Protein AF-A0A225VL81-F1 (afdb_monomer_lite)

pLDDT: mean 72.63, std 27.77, range [22.8, 98.62]

Structure (mmCIF, N/CA/C/O backbone):
data_AF-A0A225VL81-F1
#
_entry.id   AF-A0A225VL81-F1
#
loop_
_atom_site.group_PDB
_atom_site.id
_atom_site.type_symbol
_atom_site.label_atom_id
_atom_site.label_alt_id
_atom_site.label_comp_id
_atom_site.label_asym_id
_atom_site.label_entity_id
_atom_site.label_seq_id
_atom_site.pdbx_PDB_ins_code
_atom_site.Cartn_x
_atom_site.Cartn_y
_atom_site.Cartn_z
_atom_site.occupancy
_atom_site.B_iso_or_equiv
_atom_site.auth_seq_id
_atom_site.auth_comp_id
_atom_site.auth_asym_id
_atom_site.auth_atom_id
_atom_site.pdbx_PDB_model_num
ATOM 1 N N . MET A 1 1 ? -13.821 -41.073 -15.646 1.00 34.47 1 MET A N 1
ATOM 2 C CA . MET A 1 1 ? -12.890 -40.410 -14.712 1.00 34.47 1 MET A CA 1
ATOM 3 C C . MET A 1 1 ? -12.519 -39.095 -15.360 1.00 34.47 1 MET A C 1
ATOM 5 O O . MET A 1 1 ? -11.622 -39.076 -16.190 1.00 34.47 1 MET A O 1
ATOM 9 N N . ASP A 1 2 ? -13.283 -38.047 -15.064 1.00 32.03 2 ASP A N 1
ATOM 10 C CA . ASP A 1 2 ? -12.966 -36.689 -15.502 1.00 32.03 2 ASP A CA 1
ATOM 11 C C . ASP A 1 2 ? -11.960 -36.093 -14.524 1.00 32.03 2 ASP A C 1
ATOM 13 O O . ASP A 1 2 ? -12.261 -35.904 -13.347 1.00 32.03 2 ASP A O 1
ATOM 17 N N . ILE A 1 3 ? -10.750 -35.832 -15.010 1.00 40.22 3 ILE A N 1
ATOM 18 C CA . ILE A 1 3 ? -9.745 -35.034 -14.309 1.00 40.22 3 ILE A CA 1
ATOM 19 C C . ILE A 1 3 ? -9.709 -33.677 -15.015 1.00 40.22 3 ILE A C 1
ATOM 21 O O . ILE A 1 3 ? -8.737 -33.325 -15.673 1.00 40.22 3 ILE A O 1
ATOM 25 N N . SER A 1 4 ? -10.790 -32.905 -14.910 1.00 41.66 4 SER A N 1
ATOM 26 C CA . SER A 1 4 ? -10.733 -31.460 -15.144 1.00 41.66 4 SER A CA 1
ATOM 27 C C . SER A 1 4 ? -10.366 -30.785 -13.822 1.00 41.66 4 SER A C 1
ATOM 29 O O . SER A 1 4 ? -11.175 -30.098 -13.198 1.00 41.66 4 SER A O 1
ATOM 31 N N . GLY A 1 5 ? -9.157 -31.065 -13.334 1.00 39.84 5 GLY A N 1
ATOM 32 C CA . GLY A 1 5 ? -8.589 -30.319 -12.220 1.00 39.84 5 GLY A CA 1
ATOM 33 C C . GLY A 1 5 ? -8.235 -28.927 -12.723 1.00 39.84 5 GLY A C 1
ATOM 34 O O . GLY A 1 5 ? -7.383 -28.804 -13.599 1.00 39.84 5 GLY A O 1
ATOM 35 N N . SER A 1 6 ? -8.902 -27.896 -12.206 1.00 47.25 6 SER A N 1
ATOM 36 C CA . SER A 1 6 ? -8.455 -26.510 -12.354 1.00 47.25 6 SER A CA 1
ATOM 37 C C . SER A 1 6 ? -7.001 -26.431 -11.881 1.00 47.25 6 SER A C 1
ATOM 39 O O . SER A 1 6 ? -6.723 -26.573 -10.689 1.00 47.25 6 SER A O 1
ATOM 41 N N . ILE A 1 7 ? -6.059 -26.298 -12.814 1.00 61.00 7 ILE A N 1
ATOM 42 C CA . ILE A 1 7 ? -4.662 -26.036 -12.480 1.00 61.00 7 ILE A CA 1
ATOM 43 C C . ILE A 1 7 ? -4.627 -24.567 -12.060 1.00 61.00 7 ILE A C 1
ATOM 45 O O . ILE A 1 7 ? -4.788 -23.681 -12.900 1.00 61.00 7 ILE A O 1
ATOM 49 N N . GLY A 1 8 ? -4.495 -24.315 -10.756 1.00 69.50 8 GLY A N 1
ATOM 50 C CA . GLY A 1 8 ? -4.330 -22.958 -10.237 1.00 69.50 8 GLY A CA 1
ATOM 51 C C . GLY A 1 8 ? -3.131 -22.270 -10.892 1.00 69.50 8 GLY A C 1
ATOM 52 O O . GLY A 1 8 ? -2.127 -22.923 -11.178 1.00 69.50 8 GLY A O 1
ATOM 53 N N . LEU A 1 9 ? -3.234 -20.964 -11.152 1.00 80.19 9 LEU A N 1
ATOM 54 C CA . LEU A 1 9 ? -2.134 -20.218 -11.769 1.00 80.19 9 LEU A CA 1
ATOM 55 C C . LEU A 1 9 ? -1.099 -19.862 -10.704 1.00 80.19 9 LEU A C 1
ATOM 57 O O . LEU A 1 9 ? -1.438 -19.293 -9.659 1.00 80.19 9 LEU A O 1
ATOM 61 N N . SER A 1 10 ? 0.166 -20.171 -10.986 1.00 89.06 10 SER A N 1
ATOM 62 C CA . SER A 1 10 ? 1.287 -19.702 -10.175 1.00 89.06 10 SER A CA 1
ATOM 63 C C . SER A 1 10 ? 1.540 -18.209 -10.408 1.00 89.06 10 SER A C 1
ATOM 65 O O . SER A 1 10 ? 1.099 -17.630 -11.404 1.00 89.06 10 SER A O 1
ATOM 67 N N . GLY A 1 11 ? 2.309 -17.577 -9.523 1.00 88.25 11 GLY A N 1
ATOM 68 C CA . GLY A 1 11 ? 2.722 -16.186 -9.701 1.00 88.25 11 GLY A CA 1
ATOM 69 C C . GLY A 1 11 ? 3.549 -15.979 -10.977 1.00 88.25 11 GLY A C 1
ATOM 70 O O . GLY A 1 11 ? 3.402 -14.950 -11.630 1.00 88.25 11 GLY A O 1
ATOM 71 N N . TYR A 1 12 ? 4.345 -16.977 -11.388 1.00 89.81 12 TYR A N 1
ATOM 72 C CA . TYR A 1 12 ? 5.061 -16.952 -12.670 1.00 89.81 12 TYR A CA 1
ATOM 73 C C . TYR A 1 12 ? 4.098 -16.895 -13.856 1.00 89.81 12 TYR A C 1
ATOM 75 O O . TYR A 1 12 ? 4.320 -16.134 -14.801 1.00 89.81 12 TYR A O 1
ATOM 83 N N . ASP A 1 13 ? 3.015 -17.673 -13.795 1.00 90.00 13 ASP A N 1
ATOM 84 C CA . ASP A 1 13 ? 1.993 -17.664 -14.836 1.00 90.00 13 ASP A CA 1
ATOM 85 C C . ASP A 1 13 ? 1.310 -16.302 -14.886 1.00 90.00 13 ASP A C 1
ATOM 87 O O . ASP A 1 13 ? 1.201 -15.730 -15.966 1.00 90.00 13 ASP A O 1
ATOM 91 N N . VAL A 1 14 ? 0.910 -15.742 -13.741 1.00 90.50 14 VAL A N 1
ATOM 92 C CA . VAL A 1 14 ? 0.276 -14.416 -13.690 1.00 90.50 14 VAL A CA 1
ATOM 93 C C . VAL A 1 14 ? 1.196 -13.328 -14.238 1.00 90.50 14 VAL A C 1
ATOM 95 O O . VAL A 1 14 ? 0.736 -12.503 -15.026 1.00 90.50 14 VAL A O 1
ATOM 98 N N . PHE A 1 15 ? 2.491 -13.350 -13.907 1.00 92.31 15 PHE A N 1
ATOM 99 C CA . PHE A 1 15 ? 3.434 -12.361 -14.436 1.00 92.31 15 PHE A CA 1
ATOM 100 C C . PHE A 1 15 ? 3.486 -12.409 -15.962 1.00 92.31 15 PHE A C 1
ATOM 102 O O . PHE A 1 15 ? 3.364 -11.382 -16.622 1.00 92.31 15 PHE A O 1
ATOM 109 N N . LYS A 1 16 ? 3.590 -13.617 -16.524 1.00 88.56 16 LYS A N 1
ATOM 110 C CA . LYS A 1 16 ? 3.645 -13.825 -17.971 1.00 88.56 16 LYS A CA 1
ATOM 111 C C . LYS A 1 16 ? 2.328 -13.478 -18.673 1.00 88.56 16 LYS A C 1
ATOM 113 O O . LYS A 1 16 ? 2.351 -12.872 -19.736 1.00 88.56 16 LYS A O 1
ATOM 118 N N . HIS A 1 17 ? 1.186 -13.881 -18.115 1.00 86.31 17 HIS A N 1
ATOM 119 C CA . HIS A 1 17 ? -0.128 -13.661 -18.734 1.00 86.31 17 HIS A CA 1
ATOM 120 C C . HIS A 1 17 ? -0.545 -12.187 -18.725 1.00 86.31 17 HIS A C 1
ATOM 122 O O . HIS A 1 17 ? -1.282 -11.761 -19.614 1.00 86.31 17 HIS A O 1
ATOM 128 N N . CYS A 1 18 ? -0.092 -11.427 -17.729 1.00 86.94 18 CYS A N 1
ATOM 129 C CA . CYS A 1 18 ? -0.419 -10.013 -17.569 1.00 86.94 18 CYS A CA 1
ATOM 130 C C . CYS A 1 18 ? 0.700 -9.064 -18.023 1.00 86.94 18 CYS A C 1
ATOM 132 O O . CYS A 1 18 ? 0.541 -7.860 -17.859 1.00 86.94 18 CYS A O 1
ATOM 134 N N . ASP A 1 19 ? 1.805 -9.587 -18.562 1.00 89.75 19 ASP A N 1
ATOM 135 C CA . ASP A 1 19 ? 2.989 -8.810 -18.960 1.00 89.75 19 ASP A CA 1
ATOM 136 C C . ASP A 1 19 ? 3.517 -7.889 -17.839 1.00 89.75 19 ASP A C 1
ATOM 138 O O . ASP A 1 19 ? 3.746 -6.684 -17.994 1.00 89.75 19 ASP A O 1
ATOM 142 N N . LEU A 1 20 ? 3.625 -8.479 -16.645 1.00 91.75 20 LEU A N 1
ATOM 143 C CA . LEU A 1 20 ? 4.060 -7.807 -15.428 1.00 91.75 20 LEU A CA 1
ATOM 144 C C . LEU A 1 20 ? 5.562 -7.986 -15.243 1.00 91.75 20 LEU A C 1
ATOM 146 O O . LEU A 1 20 ? 6.051 -9.088 -14.977 1.00 91.75 20 LEU A O 1
ATOM 150 N N . ASN A 1 21 ? 6.278 -6.871 -15.299 1.00 93.75 21 ASN A N 1
ATOM 151 C CA . ASN A 1 21 ? 7.724 -6.830 -15.203 1.00 93.75 21 ASN A CA 1
ATOM 152 C C . ASN A 1 21 ? 8.152 -6.261 -13.841 1.00 93.75 21 ASN A C 1
ATOM 154 O O . ASN A 1 21 ? 7.778 -5.138 -13.486 1.00 93.75 21 ASN A O 1
ATOM 158 N N . PRO A 1 22 ? 8.914 -7.017 -13.030 1.00 95.06 22 PRO A N 1
ATOM 159 C CA . PRO A 1 22 ? 9.301 -6.576 -11.699 1.00 95.06 22 PRO A CA 1
ATOM 160 C C . PRO A 1 22 ? 10.345 -5.456 -11.754 1.00 95.06 22 PRO A C 1
ATOM 162 O O . PRO A 1 22 ? 11.447 -5.630 -12.271 1.00 95.06 22 PRO A O 1
ATOM 165 N N . VAL A 1 23 ? 10.028 -4.326 -11.125 1.00 96.62 23 VAL A N 1
ATOM 166 C CA . VAL A 1 23 ? 10.921 -3.184 -10.925 1.00 96.62 23 VAL A CA 1
ATOM 167 C C . VAL A 1 23 ? 11.250 -3.070 -9.440 1.00 96.62 23 VAL A C 1
ATOM 169 O O . VAL A 1 23 ? 10.378 -2.849 -8.594 1.00 96.62 23 VAL A O 1
ATOM 172 N N . GLN A 1 24 ? 12.531 -3.242 -9.116 1.00 96.12 24 GLN A N 1
ATOM 173 C CA . GLN A 1 24 ? 13.000 -3.307 -7.735 1.00 96.12 24 GLN A CA 1
ATOM 174 C C . GLN A 1 24 ? 12.823 -1.978 -7.000 1.00 96.12 24 GLN A C 1
ATOM 176 O O . GLN A 1 24 ? 13.158 -0.908 -7.512 1.00 96.12 24 GLN A O 1
ATOM 181 N N . THR A 1 25 ? 12.340 -2.069 -5.762 1.00 97.44 25 THR A N 1
ATOM 182 C CA . THR A 1 25 ? 12.309 -0.947 -4.819 1.00 97.44 25 THR A CA 1
ATOM 183 C C . THR A 1 25 ? 13.506 -1.043 -3.858 1.00 97.44 25 THR A C 1
ATOM 185 O O . THR A 1 25 ? 13.951 -2.154 -3.545 1.00 97.44 25 THR A O 1
ATOM 188 N N . PRO A 1 26 ? 14.041 0.083 -3.352 1.00 97.06 26 PRO A N 1
ATOM 189 C CA . PRO A 1 26 ? 15.082 0.055 -2.329 1.00 97.06 26 PRO A CA 1
ATOM 190 C C . PRO A 1 26 ? 14.628 -0.649 -1.042 1.00 97.06 26 PRO A C 1
ATOM 192 O O . PRO A 1 26 ? 13.537 -0.399 -0.523 1.00 97.06 26 PRO A O 1
ATOM 195 N N . ALA A 1 27 ? 15.497 -1.489 -0.478 1.00 94.69 27 ALA A N 1
ATOM 196 C CA . ALA A 1 27 ? 15.240 -2.269 0.735 1.00 94.69 27 ALA A CA 1
ATOM 197 C C . ALA A 1 27 ? 15.448 -1.456 2.029 1.00 94.69 27 ALA A C 1
ATOM 199 O O . ALA A 1 27 ? 16.181 -1.864 2.924 1.00 94.69 27 ALA A O 1
ATOM 200 N N . THR A 1 28 ? 14.809 -0.290 2.136 1.00 95.31 28 THR A N 1
ATOM 201 C CA . THR A 1 28 ? 14.938 0.605 3.303 1.00 95.31 28 THR A CA 1
ATOM 202 C C . THR A 1 28 ? 13.813 0.460 4.326 1.00 95.31 28 THR A C 1
ATOM 204 O O . THR A 1 28 ? 13.790 1.180 5.319 1.00 95.31 28 THR A O 1
ATOM 207 N N . GLY A 1 29 ? 12.862 -0.446 4.079 1.00 95.00 29 GLY A N 1
ATOM 208 C CA . GLY A 1 29 ? 11.588 -0.546 4.802 1.00 95.00 29 GLY A CA 1
ATOM 209 C C . GLY A 1 29 ? 10.459 0.294 4.190 1.00 95.00 29 GLY A C 1
ATOM 210 O O . GLY A 1 29 ? 9.296 0.092 4.514 1.00 95.00 29 GLY A O 1
ATOM 211 N N . ASN A 1 30 ? 10.775 1.172 3.234 1.00 97.88 30 ASN A N 1
ATOM 212 C CA . ASN A 1 30 ? 9.794 1.961 2.480 1.00 97.88 30 ASN A CA 1
ATOM 213 C C . ASN A 1 30 ? 9.242 1.245 1.235 1.00 97.88 30 ASN A C 1
ATOM 215 O O . ASN A 1 30 ? 8.486 1.844 0.476 1.00 97.88 30 ASN A O 1
ATOM 219 N N . CYS A 1 31 ? 9.613 -0.016 0.998 1.00 98.25 31 CYS A N 1
ATOM 220 C CA . CYS A 1 31 ? 9.369 -0.727 -0.259 1.00 98.25 31 CYS A CA 1
ATOM 221 C C . CYS A 1 31 ? 7.898 -0.745 -0.701 1.00 98.25 31 CYS A C 1
ATOM 223 O O . CYS A 1 31 ? 7.625 -0.605 -1.891 1.00 98.25 31 CYS A O 1
ATOM 225 N N . GLN A 1 32 ? 6.952 -0.846 0.238 1.00 98.25 32 GLN A N 1
ATOM 226 C CA . GLN A 1 32 ? 5.521 -0.801 -0.074 1.00 98.25 32 GLN A CA 1
ATOM 227 C C . GLN A 1 32 ? 5.107 0.570 -0.631 1.00 98.25 32 GLN A C 1
ATOM 229 O O . GLN A 1 32 ? 4.542 0.653 -1.719 1.00 98.25 32 GLN A O 1
ATOM 234 N N . PHE A 1 33 ? 5.456 1.652 0.073 1.00 98.44 33 PHE A N 1
ATOM 235 C CA . PHE A 1 33 ? 5.157 3.016 -0.366 1.00 98.44 33 PHE A CA 1
ATOM 236 C C . PHE A 1 33 ? 5.920 3.394 -1.640 1.00 98.44 33 PHE A C 1
ATOM 238 O O . PHE A 1 33 ? 5.359 4.052 -2.511 1.00 98.44 33 PHE A O 1
ATOM 245 N N . TYR A 1 34 ? 7.171 2.944 -1.785 1.00 98.62 34 TYR A N 1
ATOM 246 C CA . TYR A 1 34 ? 7.935 3.121 -3.017 1.00 98.62 34 TYR A CA 1
ATOM 247 C C . TYR A 1 34 ? 7.277 2.422 -4.194 1.00 98.62 34 TYR A C 1
ATOM 249 O O . TYR A 1 34 ? 7.171 3.040 -5.244 1.00 98.62 34 TYR A O 1
ATOM 257 N N . GLY A 1 35 ? 6.797 1.188 -4.031 1.00 98.06 35 GLY A N 1
ATOM 258 C CA . GLY A 1 35 ? 6.106 0.478 -5.104 1.00 98.06 35 GLY A CA 1
ATOM 259 C C . GLY A 1 35 ? 4.886 1.250 -5.613 1.00 98.06 35 GLY A C 1
ATOM 260 O O . GLY A 1 35 ? 4.728 1.428 -6.819 1.00 98.06 35 GLY A O 1
ATOM 261 N N . VAL A 1 36 ? 4.081 1.792 -4.693 1.00 98.06 36 VAL A N 1
ATOM 262 C CA . VAL A 1 36 ? 2.923 2.638 -5.026 1.00 98.06 36 VAL A CA 1
ATOM 263 C C . VAL A 1 36 ? 3.361 3.948 -5.692 1.00 98.06 36 VAL A C 1
ATOM 265 O O . VAL A 1 36 ? 2.861 4.293 -6.759 1.00 98.06 36 VAL A O 1
ATOM 268 N N . ALA A 1 37 ? 4.334 4.662 -5.121 1.00 97.31 37 ALA A N 1
ATOM 269 C CA . ALA A 1 37 ? 4.826 5.928 -5.666 1.00 97.31 37 ALA A CA 1
ATOM 270 C C . ALA A 1 37 ? 5.462 5.772 -7.060 1.00 97.31 37 ALA A C 1
ATOM 272 O O . ALA A 1 37 ? 5.249 6.608 -7.938 1.00 97.31 37 ALA A O 1
ATOM 273 N N . MET A 1 38 ? 6.229 4.701 -7.270 1.00 96.62 38 MET A N 1
ATOM 274 C CA . MET A 1 38 ? 6.830 4.346 -8.556 1.00 96.62 38 MET A CA 1
ATOM 275 C C . MET A 1 38 ? 5.756 4.075 -9.610 1.00 96.62 38 MET A C 1
ATOM 277 O O . MET A 1 38 ? 5.861 4.610 -10.713 1.00 96.62 38 MET A O 1
ATOM 281 N N . ALA A 1 39 ? 4.702 3.333 -9.251 1.00 94.62 39 ALA A N 1
ATOM 282 C CA . ALA A 1 39 ? 3.560 3.079 -10.125 1.00 94.62 39 ALA A CA 1
ATOM 283 C C . ALA A 1 39 ? 2.818 4.372 -10.497 1.00 94.62 39 ALA A C 1
ATOM 285 O O . ALA A 1 39 ? 2.632 4.650 -11.678 1.00 94.62 39 ALA A O 1
ATOM 286 N N . MET A 1 40 ? 2.475 5.206 -9.507 1.00 92.50 40 MET A N 1
ATOM 287 C CA . MET A 1 40 ? 1.768 6.477 -9.726 1.00 92.50 40 MET A CA 1
ATOM 288 C C . MET A 1 40 ? 2.540 7.442 -10.630 1.00 92.50 40 MET A C 1
ATOM 290 O O . MET A 1 40 ? 1.949 8.173 -11.419 1.00 92.50 40 MET A O 1
ATOM 294 N N . LEU A 1 41 ? 3.866 7.478 -10.490 1.00 91.62 41 LEU A N 1
ATOM 295 C CA . LEU A 1 41 ? 4.727 8.359 -11.274 1.00 91.62 41 LEU A CA 1
ATOM 296 C C . LEU A 1 41 ? 5.191 7.736 -12.593 1.00 91.62 41 LEU A C 1
ATOM 298 O O . LEU A 1 41 ? 5.791 8.445 -13.401 1.00 91.62 41 LEU A O 1
ATOM 302 N N . ASN A 1 42 ? 4.989 6.428 -12.777 1.00 91.69 42 ASN A N 1
ATOM 303 C CA . ASN A 1 42 ? 5.651 5.612 -13.792 1.00 91.69 42 ASN A CA 1
ATOM 304 C C . ASN A 1 42 ? 7.178 5.865 -13.838 1.00 91.69 42 ASN A C 1
ATOM 306 O O . ASN A 1 42 ? 7.772 6.090 -14.893 1.00 91.69 42 ASN A O 1
ATOM 310 N N . LYS A 1 43 ? 7.821 5.882 -12.663 1.00 91.81 43 LYS A N 1
ATOM 311 C CA . LYS A 1 43 ? 9.252 6.197 -12.473 1.00 91.81 43 LYS A CA 1
ATOM 312 C C . LYS A 1 43 ? 9.931 5.153 -11.599 1.00 91.81 43 LYS A C 1
ATOM 314 O O . LYS A 1 43 ? 9.287 4.503 -10.787 1.00 91.81 43 LYS A O 1
ATOM 319 N N . HIS A 1 44 ? 11.249 5.025 -11.729 1.00 95.00 44 HIS A N 1
ATOM 320 C CA . HIS A 1 44 ? 12.060 4.115 -10.919 1.00 95.00 44 HIS A CA 1
ATOM 321 C C . HIS A 1 44 ? 13.341 4.797 -10.414 1.00 95.00 44 HIS A C 1
ATOM 323 O O . HIS A 1 44 ? 13.616 5.947 -10.751 1.00 95.00 44 HIS A O 1
ATOM 329 N N . PHE A 1 45 ? 14.091 4.124 -9.540 1.00 95.06 45 PHE A N 1
ATOM 330 C CA . PHE A 1 45 ? 15.283 4.668 -8.872 1.00 95.06 45 PHE A CA 1
ATOM 331 C C . PHE A 1 45 ? 16.524 4.658 -9.792 1.00 95.06 45 PHE A C 1
ATOM 333 O O . PHE A 1 45 ? 17.527 4.026 -9.482 1.00 95.06 45 PHE A O 1
ATOM 340 N N . ASP A 1 46 ? 16.450 5.342 -10.935 1.00 94.94 46 ASP A N 1
ATOM 341 C CA . ASP A 1 46 ? 17.493 5.378 -11.979 1.00 94.94 46 ASP A CA 1
ATOM 342 C C . ASP A 1 46 ? 18.279 6.699 -12.050 1.00 94.94 46 ASP A C 1
ATOM 344 O O . ASP A 1 46 ? 19.389 6.751 -12.577 1.00 94.94 46 ASP A O 1
ATOM 348 N N . SER A 1 47 ? 17.710 7.784 -11.527 1.00 96.62 47 SER A N 1
ATOM 349 C CA . SER A 1 47 ? 18.248 9.134 -11.661 1.00 96.62 47 SER A CA 1
ATOM 350 C C . SER A 1 47 ? 17.923 9.986 -10.432 1.00 96.62 47 SER A C 1
ATOM 352 O O . SER A 1 47 ? 16.855 9.823 -9.838 1.00 96.62 47 SER A O 1
ATOM 354 N N . PRO A 1 48 ? 18.777 10.959 -10.055 1.00 96.75 48 PRO A N 1
ATOM 355 C CA . PRO A 1 48 ? 18.532 11.810 -8.886 1.00 96.75 48 PRO A CA 1
ATOM 356 C C . PRO A 1 48 ? 17.174 12.529 -8.907 1.00 96.75 48 PRO A C 1
ATOM 358 O O . PRO A 1 48 ? 16.532 12.689 -7.866 1.00 96.75 48 PRO A O 1
ATOM 361 N N . ALA A 1 49 ? 16.710 12.929 -10.095 1.00 95.44 49 ALA A N 1
ATOM 362 C CA . ALA A 1 49 ? 15.410 13.568 -10.274 1.00 95.44 49 ALA A CA 1
ATOM 363 C C . ALA A 1 49 ? 14.247 12.601 -9.998 1.00 95.44 49 ALA A C 1
ATOM 365 O O . ALA A 1 49 ? 13.305 12.963 -9.289 1.00 95.44 49 ALA A O 1
ATOM 366 N N . ASN A 1 50 ? 14.314 11.366 -10.510 1.00 96.50 50 ASN A N 1
ATOM 367 C CA . ASN A 1 50 ? 13.285 10.358 -10.256 1.00 96.50 50 ASN A CA 1
ATOM 368 C C . ASN A 1 50 ? 13.286 9.911 -8.794 1.00 96.50 50 ASN A C 1
ATOM 370 O O . ASN A 1 50 ? 12.217 9.849 -8.194 1.00 96.50 50 ASN A O 1
ATOM 374 N N . ILE A 1 51 ? 14.465 9.710 -8.196 1.00 97.50 51 ILE A N 1
ATOM 375 C CA . ILE A 1 51 ? 14.609 9.413 -6.764 1.00 97.50 51 ILE A CA 1
ATOM 376 C C . ILE A 1 51 ? 13.912 10.496 -5.938 1.00 97.50 51 ILE A C 1
ATOM 378 O O . ILE A 1 51 ? 13.032 10.192 -5.139 1.00 97.50 51 ILE A O 1
ATOM 382 N N . THR A 1 52 ? 14.227 11.770 -6.189 1.00 97.00 52 THR A N 1
ATOM 383 C CA . THR A 1 52 ? 13.614 12.896 -5.467 1.00 97.00 52 THR A CA 1
ATOM 384 C C . THR A 1 52 ? 12.091 12.912 -5.622 1.00 97.00 52 THR A C 1
ATOM 386 O O . THR A 1 52 ? 11.372 13.106 -4.642 1.00 97.00 52 THR A O 1
ATOM 389 N N . ALA A 1 53 ? 11.577 12.679 -6.833 1.00 94.62 53 ALA A N 1
ATOM 390 C CA . ALA A 1 53 ? 10.137 12.632 -7.080 1.00 94.62 53 ALA A CA 1
ATOM 391 C C . ALA A 1 53 ? 9.453 11.482 -6.319 1.00 94.62 53 ALA A C 1
ATOM 393 O O . ALA A 1 53 ? 8.430 11.707 -5.670 1.00 94.62 53 ALA A O 1
ATOM 394 N N . ILE A 1 54 ? 10.035 10.279 -6.350 1.00 96.56 54 ILE A N 1
ATOM 395 C CA . ILE A 1 54 ? 9.498 9.095 -5.668 1.00 96.56 54 ILE A CA 1
ATOM 396 C C . ILE A 1 54 ? 9.512 9.290 -4.150 1.00 96.56 54 ILE A C 1
ATOM 398 O O . ILE A 1 54 ? 8.510 9.020 -3.489 1.00 96.56 54 ILE A O 1
ATOM 402 N N . GLU A 1 55 ? 10.605 9.804 -3.582 1.00 98.06 55 GLU A N 1
ATOM 403 C CA . GLU A 1 55 ? 10.702 10.096 -2.147 1.00 98.06 55 GLU A CA 1
ATOM 404 C C . GLU A 1 55 ? 9.668 11.144 -1.705 1.00 98.06 55 GLU A C 1
ATOM 406 O O . GLU A 1 55 ? 9.052 10.999 -0.647 1.00 98.06 55 GLU A O 1
ATOM 411 N N . ASN A 1 56 ? 9.430 12.172 -2.527 1.00 96.00 56 ASN A N 1
ATOM 412 C CA . ASN A 1 56 ? 8.427 13.200 -2.249 1.00 96.00 56 ASN A CA 1
ATOM 413 C C . ASN A 1 56 ? 6.999 12.639 -2.288 1.00 96.00 56 ASN A C 1
ATOM 415 O O . ASN A 1 56 ? 6.204 12.940 -1.398 1.00 96.00 56 ASN A O 1
ATOM 419 N N . VAL A 1 57 ? 6.660 11.819 -3.290 1.00 97.25 57 VAL A N 1
ATOM 420 C CA . VAL A 1 57 ? 5.345 11.155 -3.349 1.00 97.25 57 VAL A CA 1
ATOM 421 C C . VAL A 1 57 ? 5.184 10.167 -2.200 1.00 97.25 57 VAL A C 1
ATOM 423 O O . VAL A 1 57 ? 4.128 10.133 -1.584 1.00 97.25 57 VAL A O 1
ATOM 426 N N . THR A 1 58 ? 6.240 9.446 -1.827 1.00 98.19 58 THR A N 1
ATOM 427 C CA . THR A 1 58 ? 6.235 8.540 -0.667 1.00 98.19 58 THR A CA 1
ATOM 428 C C . THR A 1 58 ? 5.917 9.281 0.630 1.00 98.19 58 THR A C 1
ATOM 430 O O . THR A 1 58 ? 5.062 8.840 1.395 1.00 98.19 58 THR A O 1
ATOM 433 N N . ALA A 1 59 ? 6.528 10.449 0.851 1.00 96.56 59 ALA A N 1
ATOM 434 C CA . ALA A 1 59 ? 6.226 11.281 2.014 1.00 96.56 59 ALA A CA 1
ATOM 435 C C . ALA A 1 59 ? 4.765 11.765 2.016 1.00 96.56 59 ALA A C 1
ATOM 437 O O . ALA A 1 59 ? 4.120 11.788 3.064 1.00 96.56 59 ALA A O 1
ATOM 438 N N . LYS A 1 60 ? 4.225 12.123 0.844 1.00 97.25 60 LYS A N 1
ATOM 439 C CA . LYS A 1 60 ? 2.817 12.523 0.699 1.00 97.25 60 LYS A CA 1
ATOM 440 C C . LYS A 1 60 ? 1.857 11.359 0.937 1.00 97.25 60 LYS A C 1
ATOM 442 O O . LYS A 1 60 ? 0.877 11.548 1.646 1.00 97.25 60 LYS A O 1
ATOM 447 N N . LEU A 1 61 ? 2.154 10.171 0.406 1.00 97.69 61 LEU A N 1
ATOM 448 C CA . LEU A 1 61 ? 1.362 8.957 0.623 1.00 97.69 61 LEU A CA 1
ATOM 449 C C . LEU A 1 61 ? 1.259 8.633 2.110 1.00 97.69 61 LEU A C 1
ATOM 451 O O . LEU A 1 61 ? 0.161 8.439 2.613 1.00 97.69 61 LEU A O 1
ATOM 455 N N . LYS A 1 62 ? 2.382 8.653 2.830 1.00 98.06 62 LYS A N 1
ATOM 456 C CA . LYS A 1 62 ? 2.425 8.418 4.278 1.00 98.06 62 LYS A CA 1
ATOM 457 C C . LYS A 1 62 ? 1.542 9.387 5.069 1.00 98.06 62 LYS A C 1
ATOM 459 O O . LYS A 1 62 ? 0.751 8.955 5.904 1.00 98.06 62 LYS A O 1
ATOM 464 N N . LYS A 1 63 ? 1.643 10.688 4.781 1.00 97.00 63 LYS A N 1
ATOM 465 C CA . LYS A 1 63 ? 0.817 11.720 5.429 1.00 97.00 63 LYS A CA 1
ATOM 466 C C . LYS A 1 63 ? -0.664 11.579 5.077 1.00 97.00 63 LYS A C 1
ATOM 468 O O . LYS A 1 63 ? -1.506 11.554 5.970 1.00 97.00 63 LYS A O 1
ATOM 473 N N . GLY A 1 64 ? -0.973 11.430 3.789 1.00 94.44 64 GLY A N 1
ATOM 474 C CA . GLY A 1 64 ? -2.343 11.264 3.304 1.00 94.44 64 GLY A CA 1
ATOM 475 C C . GLY A 1 64 ? -3.004 9.998 3.847 1.00 94.44 64 GLY A C 1
ATOM 476 O O . GLY A 1 64 ? -4.177 10.021 4.193 1.00 94.44 64 GLY A O 1
ATOM 477 N N . MET A 1 65 ? -2.242 8.915 4.001 1.00 95.12 65 MET A N 1
ATOM 478 C CA . MET A 1 65 ? -2.706 7.664 4.598 1.00 95.12 65 MET A CA 1
ATOM 479 C C . MET A 1 65 ? -3.119 7.863 6.061 1.00 95.12 65 MET A C 1
ATOM 481 O O . MET A 1 65 ? -4.180 7.386 6.458 1.00 95.12 65 MET A O 1
ATOM 485 N N . ASN A 1 66 ? -2.319 8.591 6.851 1.00 95.88 66 ASN A N 1
ATOM 486 C CA . ASN A 1 66 ? -2.680 8.910 8.233 1.00 95.88 66 ASN A CA 1
ATOM 487 C C . ASN A 1 66 ? -3.963 9.753 8.284 1.00 95.88 66 ASN A C 1
ATOM 489 O O . ASN A 1 66 ? -4.901 9.394 8.988 1.00 95.88 66 ASN A O 1
ATOM 493 N N . MET A 1 67 ? -4.067 10.802 7.461 1.00 93.62 67 MET A N 1
ATOM 494 C CA . MET A 1 67 ? -5.297 11.600 7.353 1.00 93.62 67 MET A CA 1
ATOM 495 C C . MET A 1 67 ? -6.518 10.747 6.968 1.00 93.62 67 MET A C 1
ATOM 497 O O . MET A 1 67 ? -7.573 10.848 7.595 1.00 93.62 67 MET A O 1
ATOM 501 N N . ALA A 1 68 ? -6.371 9.860 5.979 1.00 92.19 68 ALA A N 1
ATOM 502 C CA . ALA A 1 68 ? -7.430 8.954 5.538 1.00 92.19 68 ALA A CA 1
ATOM 503 C C . ALA A 1 68 ? -7.857 7.966 6.637 1.00 92.19 68 ALA A C 1
ATOM 505 O O . ALA A 1 68 ? -9.015 7.544 6.662 1.00 92.19 68 ALA A O 1
ATOM 506 N N . ALA A 1 69 ? -6.952 7.606 7.550 1.00 93.69 69 ALA A N 1
ATOM 507 C CA . ALA A 1 69 ? -7.267 6.766 8.700 1.00 93.69 69 ALA A CA 1
ATOM 508 C C . ALA A 1 69 ? -8.083 7.509 9.760 1.00 93.69 69 ALA A C 1
ATOM 510 O O . ALA A 1 69 ? -8.999 6.923 10.334 1.00 93.69 69 ALA A O 1
ATOM 511 N N . GLN A 1 70 ? -7.778 8.788 10.004 1.00 92.69 70 GLN A N 1
ATOM 512 C CA . GLN A 1 70 ? -8.515 9.594 10.982 1.00 92.69 70 GLN A CA 1
ATOM 513 C C . GLN A 1 70 ? -9.964 9.842 10.534 1.00 92.69 70 GLN A C 1
ATOM 515 O O . GLN A 1 70 ? -10.879 9.837 11.360 1.00 92.69 70 GLN A O 1
ATOM 520 N N . TYR A 1 71 ? -10.197 9.997 9.225 1.00 88.69 71 TYR A N 1
ATOM 521 C CA . TYR A 1 71 ? -11.540 10.188 8.682 1.00 88.69 71 TYR A CA 1
ATOM 522 C C . TYR A 1 71 ? -12.407 8.926 8.826 1.00 88.69 71 TYR A C 1
ATOM 524 O O . TYR A 1 71 ? -12.242 7.943 8.092 1.00 88.69 71 TYR A O 1
ATOM 532 N N . GLY A 1 72 ? -13.355 8.969 9.768 1.00 85.88 72 GLY A N 1
ATOM 533 C CA . GLY A 1 72 ? -14.231 7.842 10.093 1.00 85.88 72 GLY A CA 1
ATOM 534 C C . GLY A 1 72 ? -13.538 6.737 10.897 1.00 85.88 72 GLY A C 1
ATOM 535 O O . GLY A 1 72 ? -13.937 5.579 10.789 1.00 85.88 72 GLY A O 1
ATOM 536 N N . PHE A 1 73 ? -12.508 7.073 11.685 1.00 92.12 73 PHE A N 1
ATOM 537 C CA . PHE A 1 73 ? -11.641 6.114 12.383 1.00 92.12 73 PHE A CA 1
ATOM 538 C C . PHE A 1 73 ? -12.390 5.015 13.153 1.00 92.12 73 PHE A C 1
ATOM 540 O O . PHE A 1 73 ? -12.053 3.844 13.014 1.00 92.12 73 PHE A O 1
ATOM 547 N N . GLU A 1 74 ? -13.421 5.355 13.933 1.00 90.12 74 GLU A N 1
ATOM 548 C CA . GLU A 1 74 ? -14.167 4.362 14.730 1.00 90.12 74 GLU A CA 1
ATOM 549 C C . GLU A 1 74 ? -14.982 3.386 13.863 1.00 90.12 74 GLU A C 1
ATOM 551 O O . GLU A 1 74 ? -15.179 2.229 14.239 1.00 90.12 74 GLU A O 1
ATOM 556 N N . VAL A 1 75 ? -15.427 3.828 12.682 1.00 86.62 75 VAL A N 1
ATOM 557 C CA . VAL A 1 75 ? -16.148 2.986 11.714 1.00 86.62 75 VAL A CA 1
ATOM 558 C C . VAL A 1 75 ? -15.174 2.134 10.900 1.00 86.62 75 VAL A C 1
ATOM 560 O O . VAL A 1 75 ? -15.457 0.975 10.587 1.00 86.62 75 VAL A O 1
ATOM 563 N N . GLU A 1 76 ? -14.022 2.701 10.543 1.00 87.56 76 GLU A N 1
ATOM 564 C CA . GLU A 1 76 ? -12.975 2.017 9.785 1.00 87.56 76 GLU A CA 1
ATOM 565 C C . GLU A 1 76 ? -12.294 0.937 10.631 1.00 87.56 76 GLU A C 1
ATOM 567 O O . GLU A 1 76 ? -12.113 -0.196 10.180 1.00 87.56 76 GLU A O 1
ATOM 572 N N . PHE A 1 77 ? -12.009 1.263 11.892 1.00 91.88 77 PHE A N 1
ATOM 573 C CA . PHE A 1 77 ? -11.294 0.417 12.834 1.00 91.88 77 PHE A CA 1
ATOM 574 C C . PHE A 1 77 ? -12.105 0.203 14.119 1.00 91.88 77 PHE A C 1
ATOM 576 O O . PHE A 1 77 ? -11.773 0.760 15.172 1.00 91.88 77 PHE A O 1
ATOM 583 N N . PRO A 1 78 ? -13.139 -0.662 14.084 1.00 91.94 78 PRO A N 1
ATOM 584 C CA . PRO A 1 78 ? -13.831 -1.081 15.294 1.00 91.94 78 PRO A CA 1
ATOM 585 C C . PRO A 1 78 ? -12.856 -1.678 16.313 1.00 91.94 78 PRO A C 1
ATOM 587 O O . PRO A 1 78 ? -11.831 -2.258 15.951 1.00 91.94 78 PRO A O 1
ATOM 590 N N . HIS A 1 79 ? -13.201 -1.603 17.599 1.00 94.12 79 HIS A N 1
ATOM 591 C CA . HIS A 1 79 ? -12.318 -2.006 18.699 1.00 94.12 79 HIS A CA 1
ATOM 592 C C . HIS A 1 79 ? -11.638 -3.377 18.515 1.00 94.12 79 HIS A C 1
ATOM 594 O O . HIS A 1 79 ? -10.427 -3.495 18.708 1.00 94.12 79 HIS A O 1
ATOM 600 N N . ASP A 1 80 ? -12.377 -4.406 18.100 1.00 91.25 80 ASP A N 1
ATOM 601 C CA . ASP A 1 80 ? -11.797 -5.738 17.897 1.00 91.25 80 ASP A CA 1
ATOM 602 C C . ASP A 1 80 ? -10.793 -5.782 16.741 1.00 91.25 80 ASP A C 1
ATOM 604 O O . ASP A 1 80 ? -9.781 -6.475 16.841 1.00 91.25 80 ASP A O 1
ATOM 608 N N . ILE A 1 81 ? -11.017 -4.991 15.688 1.00 91.50 81 ILE A N 1
ATOM 609 C CA . ILE A 1 81 ? -10.081 -4.846 14.570 1.00 91.50 81 ILE A CA 1
ATOM 610 C C . ILE A 1 81 ? -8.817 -4.113 15.024 1.00 91.50 81 ILE A C 1
ATOM 612 O O . ILE A 1 81 ? -7.719 -4.580 14.729 1.00 91.50 81 ILE A O 1
ATOM 616 N N . ARG A 1 82 ? -8.936 -3.044 15.828 1.00 94.75 82 ARG A N 1
ATOM 617 C CA . ARG A 1 82 ? -7.768 -2.340 16.399 1.00 94.75 82 ARG A CA 1
ATOM 618 C C . ARG A 1 82 ? -6.868 -3.281 17.183 1.00 94.75 82 ARG A C 1
ATOM 620 O O . ARG A 1 82 ? -5.664 -3.318 16.954 1.00 94.75 82 ARG A O 1
ATOM 627 N N . LYS A 1 83 ? -7.454 -4.096 18.064 1.00 92.19 83 LYS A N 1
ATOM 628 C CA . LYS A 1 83 ? -6.697 -5.088 18.838 1.00 92.19 83 LYS A CA 1
ATOM 629 C C . LYS A 1 83 ? -5.999 -6.103 17.940 1.00 92.19 83 LYS A C 1
ATOM 631 O O . LYS A 1 83 ? -4.888 -6.504 18.256 1.00 92.19 83 LYS A O 1
ATOM 636 N N . VAL A 1 84 ? -6.636 -6.540 16.851 1.00 90.06 84 VAL A N 1
ATOM 637 C CA . VAL A 1 84 ? -6.026 -7.469 15.887 1.00 90.06 84 VAL A CA 1
ATOM 638 C C . VAL A 1 84 ? -4.818 -6.826 15.205 1.00 90.06 84 VAL A C 1
ATOM 640 O O . VAL A 1 84 ? -3.754 -7.436 15.209 1.00 90.06 84 VAL A O 1
ATOM 643 N N . ILE A 1 85 ? -4.956 -5.591 14.716 1.00 90.56 85 ILE A N 1
ATOM 644 C CA . ILE A 1 85 ? -3.867 -4.835 14.077 1.00 90.56 85 ILE A CA 1
ATOM 645 C C . ILE A 1 85 ? -2.699 -4.626 15.052 1.00 90.56 85 ILE A C 1
ATOM 647 O O . ILE A 1 85 ? -1.543 -4.831 14.699 1.00 90.56 85 ILE A O 1
ATOM 651 N N . LEU A 1 86 ? -2.988 -4.275 16.306 1.00 91.50 86 LEU A N 1
ATOM 652 C CA . LEU A 1 86 ? -1.963 -3.968 17.305 1.00 91.50 86 LEU A CA 1
ATOM 653 C C . LEU A 1 86 ? -1.206 -5.201 17.830 1.00 91.50 86 LEU A C 1
ATOM 655 O O . LEU A 1 86 ? -0.160 -5.035 18.453 1.00 91.50 86 LEU A O 1
ATOM 659 N N . ARG A 1 87 ? -1.665 -6.438 17.586 1.00 87.81 87 ARG A N 1
ATOM 660 C CA . ARG A 1 87 ? -1.020 -7.660 18.124 1.00 87.81 87 ARG A CA 1
ATOM 661 C C . ARG A 1 87 ? 0.434 -7.841 17.701 1.00 87.81 87 ARG A C 1
ATOM 663 O O . ARG A 1 87 ? 1.194 -8.445 18.452 1.00 87.81 87 ARG A O 1
ATOM 670 N N . SER A 1 88 ? 0.820 -7.345 16.530 1.00 77.62 88 SER A N 1
ATOM 671 C CA . SER A 1 88 ? 2.203 -7.420 16.045 1.00 77.62 88 SER A CA 1
ATOM 672 C C . SER A 1 88 ? 3.143 -6.416 16.718 1.00 77.62 88 SER A C 1
ATOM 674 O O . SER A 1 88 ? 4.358 -6.567 16.602 1.00 77.62 88 SER A O 1
ATOM 676 N N . HIS A 1 89 ? 2.610 -5.415 17.429 1.00 76.88 89 HIS A N 1
ATOM 677 C CA . HIS A 1 89 ? 3.382 -4.278 17.946 1.00 76.88 89 HIS A CA 1
ATOM 678 C C . HIS A 1 89 ? 3.219 -4.062 19.456 1.00 76.88 89 HIS A C 1
ATOM 680 O O . HIS A 1 89 ? 4.120 -3.533 20.102 1.00 76.88 89 HIS A O 1
ATOM 686 N N . VAL A 1 90 ? 2.102 -4.509 20.033 1.00 83.88 90 VAL A N 1
ATOM 687 C CA . VAL A 1 90 ? 1.727 -4.251 21.423 1.00 83.88 90 VAL A CA 1
ATOM 688 C C . VAL A 1 90 ? 1.554 -5.565 22.169 1.00 83.88 90 VAL A C 1
ATOM 690 O O . VAL A 1 90 ? 0.682 -6.389 21.869 1.00 83.88 90 VAL A O 1
ATOM 693 N N . LYS A 1 91 ? 2.368 -5.747 23.211 1.00 81.44 91 LYS A N 1
ATOM 694 C CA . LYS A 1 91 ? 2.215 -6.871 24.134 1.00 81.44 91 LYS A CA 1
ATOM 695 C C . LYS A 1 91 ? 0.862 -6.760 24.840 1.00 81.44 91 LYS A C 1
ATOM 697 O O . LYS A 1 91 ? 0.517 -5.701 25.345 1.00 81.44 91 LYS A O 1
ATOM 702 N N . ASN A 1 92 ? 0.117 -7.862 24.887 1.00 86.38 92 ASN A N 1
ATOM 703 C CA . ASN A 1 92 ? -1.230 -7.927 25.461 1.00 86.38 92 ASN A CA 1
ATOM 704 C C . ASN A 1 92 ? -2.273 -7.049 24.740 1.00 86.38 92 ASN A C 1
ATOM 706 O O . ASN A 1 92 ? -3.266 -6.662 25.347 1.00 86.38 92 ASN A O 1
ATOM 710 N N . ALA A 1 93 ? -2.127 -6.808 23.428 1.00 85.31 93 ALA A N 1
ATOM 711 C CA . ALA A 1 93 ? -3.123 -6.082 22.625 1.00 85.31 93 ALA A CA 1
ATOM 712 C C . ALA A 1 93 ? -4.576 -6.587 22.802 1.00 85.31 93 ALA A C 1
ATOM 714 O O . ALA A 1 93 ? -5.528 -5.838 22.613 1.00 85.31 93 ALA A O 1
ATOM 715 N N . GLY A 1 94 ? -4.767 -7.861 23.173 1.00 84.69 94 GLY A N 1
ATOM 716 C CA . GLY A 1 94 ? -6.084 -8.443 23.454 1.00 84.69 94 GLY A CA 1
ATOM 717 C C . GLY A 1 94 ? -6.789 -7.906 24.708 1.00 84.69 94 GLY A C 1
ATOM 718 O O . GLY A 1 94 ? -8.005 -8.053 24.801 1.00 84.69 94 GLY A O 1
ATOM 719 N N . GLU A 1 95 ? -6.050 -7.294 25.633 1.00 92.50 95 GLU A N 1
ATOM 720 C CA . GLU A 1 95 ? -6.541 -6.787 26.924 1.00 92.50 95 GLU A CA 1
ATOM 721 C C . GLU A 1 95 ? -6.802 -5.275 26.910 1.00 92.50 95 GLU A C 1
ATOM 723 O O . GLU A 1 95 ? -7.338 -4.741 27.878 1.00 92.50 95 GLU A O 1
ATOM 728 N N . LEU A 1 96 ? -6.445 -4.588 25.819 1.00 93.62 96 LEU A N 1
ATOM 729 C CA . LEU A 1 96 ? -6.631 -3.145 25.697 1.00 93.62 96 LEU A CA 1
ATOM 730 C C . LEU A 1 96 ? -8.111 -2.777 25.780 1.00 93.62 96 LEU A C 1
ATOM 732 O O . LEU A 1 96 ? -8.968 -3.424 25.172 1.00 93.62 96 LEU A O 1
ATOM 736 N N . THR A 1 97 ? -8.398 -1.682 26.473 1.00 96.31 97 THR A N 1
ATOM 737 C CA . THR A 1 97 ? -9.704 -1.029 26.433 1.00 96.31 97 THR A CA 1
ATOM 738 C C . THR A 1 97 ? -9.957 -0.388 25.066 1.00 96.31 97 THR A C 1
ATOM 740 O O . THR A 1 97 ? -9.070 -0.263 24.217 1.00 96.31 97 THR A O 1
ATOM 743 N N . ILE A 1 98 ? -11.196 0.057 24.843 1.00 95.38 98 ILE A N 1
ATOM 744 C CA . ILE A 1 98 ? -11.595 0.761 23.616 1.00 95.38 98 ILE A CA 1
ATOM 745 C C . ILE A 1 98 ? -10.709 1.979 23.384 1.00 95.38 98 ILE A C 1
ATOM 747 O O . ILE A 1 98 ? -10.103 2.080 22.319 1.00 95.38 98 ILE A O 1
ATOM 751 N N . LYS A 1 99 ? -10.573 2.831 24.405 1.00 96.31 99 LYS A N 1
ATOM 752 C CA . LYS A 1 99 ? -9.758 4.043 24.340 1.00 96.31 99 LYS A CA 1
ATOM 753 C C . LYS A 1 99 ? -8.279 3.726 24.111 1.00 96.31 99 LYS A C 1
ATOM 755 O O . LYS A 1 99 ? -7.693 4.269 23.189 1.00 96.31 99 LYS A O 1
ATOM 760 N N . GLU A 1 100 ? -7.696 2.798 24.868 1.00 96.44 100 GLU A N 1
ATOM 761 C CA . GLU A 1 100 ? -6.274 2.456 24.706 1.00 96.44 100 GLU A CA 1
ATOM 762 C C . GLU A 1 100 ? -5.971 1.892 23.315 1.00 96.44 100 GLU A C 1
ATOM 764 O O . GLU A 1 100 ? -4.970 2.258 22.709 1.00 96.44 100 GLU A O 1
ATOM 769 N N . SER A 1 101 ? -6.847 1.035 22.776 1.00 96.50 101 SER A N 1
ATOM 770 C CA . SER A 1 101 ? -6.684 0.519 21.412 1.00 96.50 101 SER A CA 1
ATOM 771 C C . SER A 1 101 ? -6.823 1.612 20.346 1.00 96.50 101 SER A C 1
ATOM 773 O O . SER A 1 101 ? -6.199 1.514 19.292 1.00 96.50 101 SER A O 1
ATOM 775 N N . ALA A 1 102 ? -7.639 2.639 20.610 1.00 96.81 102 ALA A N 1
ATOM 776 C CA . ALA A 1 102 ? -7.805 3.794 19.737 1.00 96.81 102 ALA A CA 1
ATOM 777 C C . ALA A 1 102 ? -6.531 4.637 19.712 1.00 96.81 102 ALA A C 1
ATOM 779 O O . ALA A 1 102 ? -5.971 4.862 18.640 1.00 96.81 102 ALA A O 1
ATOM 780 N N . ASP A 1 103 ? -6.073 5.044 20.896 1.00 96.62 103 ASP A N 1
ATOM 781 C CA . ASP A 1 103 ? -4.919 5.920 21.080 1.00 96.62 103 ASP A CA 1
ATOM 782 C C . ASP A 1 103 ? -3.659 5.266 20.496 1.00 96.62 103 ASP A C 1
ATOM 784 O O . ASP A 1 103 ? -2.979 5.872 19.672 1.00 96.62 103 ASP A O 1
ATOM 788 N N . GLN A 1 104 ? -3.417 3.986 20.799 1.00 95.81 104 GLN A N 1
ATOM 789 C CA . GLN A 1 104 ? -2.233 3.272 20.309 1.00 95.81 104 GLN A CA 1
ATOM 790 C C . GLN A 1 104 ? -2.234 3.041 18.797 1.00 95.81 104 GLN A C 1
ATOM 792 O O . GLN A 1 104 ? -1.180 3.097 18.168 1.00 95.81 104 GLN A O 1
ATOM 797 N N . LEU A 1 105 ? -3.393 2.769 18.181 1.00 95.94 105 LEU A N 1
ATOM 798 C CA . LEU A 1 105 ? -3.437 2.629 16.725 1.00 95.94 105 LEU A CA 1
ATOM 799 C C . LEU A 1 105 ? -3.230 3.981 16.032 1.00 95.94 105 LEU A C 1
ATOM 801 O O . LEU A 1 105 ? -2.535 4.031 15.020 1.00 95.94 105 LEU A O 1
ATOM 805 N N . LYS A 1 106 ? -3.797 5.069 16.568 1.00 96.69 106 LYS A N 1
ATOM 806 C CA . LYS A 1 106 ? -3.570 6.419 16.032 1.00 96.69 106 LYS A CA 1
ATOM 807 C C . LYS A 1 106 ? -2.100 6.813 16.131 1.00 96.69 106 LYS A C 1
ATOM 809 O O . LYS A 1 106 ? -1.535 7.211 15.119 1.00 96.69 106 LYS A O 1
ATOM 814 N N . GLU A 1 107 ? -1.489 6.620 17.298 1.00 96.31 107 GLU A N 1
ATOM 815 C CA . GLU A 1 107 ? -0.062 6.871 17.529 1.00 96.31 107 GLU A CA 1
ATOM 816 C C . GLU A 1 107 ? 0.803 6.054 16.562 1.00 96.31 107 GLU A C 1
ATOM 818 O O . GLU A 1 107 ? 1.660 6.601 15.880 1.00 96.31 107 GLU A O 1
ATOM 823 N N . HIS A 1 108 ? 0.513 4.761 16.392 1.00 95.50 108 HIS A N 1
ATOM 824 C CA . HIS A 1 108 ? 1.252 3.914 15.455 1.00 95.50 108 HIS A CA 1
ATOM 825 C C . HIS A 1 108 ? 1.170 4.400 13.994 1.00 95.50 108 HIS A C 1
ATOM 827 O O . HIS A 1 108 ? 2.172 4.400 13.272 1.00 95.50 108 HIS A O 1
ATOM 833 N N . LEU A 1 109 ? -0.020 4.806 13.537 1.00 96.06 109 LEU A N 1
ATOM 834 C CA . LEU A 1 109 ? -0.211 5.339 12.184 1.00 96.06 109 LEU A CA 1
ATOM 835 C C . LEU A 1 109 ? 0.470 6.704 12.011 1.00 96.06 109 LEU A C 1
ATOM 837 O O . LEU A 1 109 ? 1.033 6.978 10.947 1.00 96.06 109 LEU A O 1
ATOM 841 N N . GLU A 1 110 ? 0.470 7.534 13.054 1.00 97.19 110 GLU A N 1
ATOM 842 C CA . GLU A 1 110 ? 1.183 8.808 13.087 1.00 97.19 110 GLU A CA 1
ATOM 843 C C . GLU A 1 110 ? 2.703 8.606 13.024 1.00 97.19 110 GLU A C 1
ATOM 845 O O . GLU A 1 110 ? 3.353 9.174 12.140 1.00 97.19 110 GLU A O 1
ATOM 850 N N . ASP A 1 111 ? 3.261 7.726 13.855 1.00 96.56 111 ASP A N 1
ATOM 851 C CA . ASP A 1 111 ? 4.678 7.347 13.845 1.00 96.56 111 ASP A CA 1
ATOM 852 C C . ASP A 1 111 ? 5.116 6.858 12.464 1.00 96.56 111 ASP A C 1
ATOM 854 O O . ASP A 1 111 ? 6.132 7.290 11.913 1.00 96.56 111 ASP A O 1
ATOM 858 N N . MET A 1 112 ? 4.322 5.983 11.843 1.00 95.12 112 MET A N 1
ATOM 859 C CA . MET A 1 112 ? 4.608 5.515 10.493 1.00 95.12 112 MET A CA 1
ATOM 860 C C . MET A 1 112 ? 4.608 6.672 9.488 1.00 95.12 112 MET A C 1
ATOM 862 O O . MET A 1 112 ? 5.485 6.736 8.618 1.00 95.12 112 MET A O 1
ATOM 866 N N . SER A 1 113 ? 3.664 7.607 9.624 1.00 96.38 113 SER A N 1
ATOM 867 C CA . SER A 1 113 ? 3.519 8.743 8.714 1.00 96.38 113 SER A CA 1
ATOM 868 C C . SER A 1 113 ? 4.689 9.732 8.763 1.00 96.38 113 SER A C 1
ATOM 870 O O . SER A 1 113 ? 4.989 10.386 7.761 1.00 96.38 113 SER A O 1
ATOM 872 N N . THR A 1 114 ? 5.381 9.805 9.903 1.00 96.38 114 THR A N 1
ATOM 873 C CA . THR A 1 114 ? 6.509 10.719 10.139 1.00 96.38 114 THR A CA 1
ATOM 874 C C . THR A 1 114 ? 7.871 10.099 9.819 1.00 96.38 114 THR A C 1
ATOM 876 O O . THR A 1 114 ? 8.876 10.811 9.737 1.00 96.38 114 THR A O 1
ATOM 879 N N . THR A 1 115 ? 7.931 8.788 9.563 1.00 97.56 115 THR A N 1
ATOM 880 C CA . THR A 1 115 ? 9.180 8.113 9.185 1.00 97.56 115 THR A CA 1
ATOM 881 C C . THR A 1 115 ? 9.786 8.656 7.887 1.00 97.56 115 THR A C 1
ATOM 883 O O . THR A 1 115 ? 9.094 8.997 6.921 1.00 97.56 115 THR A O 1
ATOM 886 N N . SER A 1 116 ? 11.123 8.658 7.820 1.00 97.75 116 SER A N 1
ATOM 887 C CA . SER A 1 116 ? 11.860 9.113 6.637 1.00 97.75 116 SER A CA 1
ATOM 888 C C . SER A 1 116 ? 11.408 8.388 5.367 1.00 97.75 116 SER A C 1
ATOM 890 O O . SER A 1 116 ? 11.239 7.168 5.336 1.00 97.75 116 SER A O 1
ATOM 892 N N . SER A 1 117 ? 11.238 9.159 4.295 1.00 97.50 117 SER A N 1
ATOM 893 C CA . SER A 1 117 ? 10.956 8.641 2.950 1.00 97.50 117 SER A CA 1
ATOM 894 C C . SER A 1 117 ? 12.213 8.540 2.088 1.00 97.50 117 SER A C 1
ATOM 896 O O . SER A 1 117 ? 12.119 8.195 0.913 1.00 97.50 117 SER A O 1
ATOM 898 N N . LYS A 1 118 ? 13.391 8.848 2.647 1.00 97.62 118 LYS A N 1
ATOM 899 C CA . LYS A 1 118 ? 14.664 8.846 1.926 1.00 97.62 118 LYS A CA 1
ATOM 900 C C . LYS A 1 118 ? 15.160 7.430 1.662 1.00 97.62 118 LYS A C 1
ATOM 902 O O . LYS A 1 118 ? 15.212 6.600 2.565 1.00 97.62 118 LYS A O 1
ATOM 907 N N . SER A 1 119 ? 15.599 7.192 0.433 1.00 94.88 119 SER A N 1
ATOM 908 C CA . SER A 1 119 ? 16.172 5.924 -0.039 1.00 94.88 119 SER A CA 1
ATOM 909 C C . SER A 1 119 ? 17.522 5.589 0.597 1.00 94.88 119 SER A C 1
ATOM 911 O O . SER A 1 119 ? 18.011 4.470 0.478 1.00 94.88 119 SER A O 1
ATOM 913 N N . THR A 1 120 ? 18.106 6.543 1.316 1.00 94.88 120 THR A N 1
ATOM 914 C CA . THR A 1 120 ? 19.346 6.396 2.079 1.00 94.88 120 THR A CA 1
ATOM 915 C C . THR A 1 120 ? 19.114 6.156 3.573 1.00 94.88 120 THR A C 1
ATOM 917 O O . THR A 1 120 ? 20.077 6.002 4.319 1.00 94.88 120 THR A O 1
ATOM 920 N N . THR A 1 121 ? 17.861 6.136 4.045 1.00 95.94 121 THR A N 1
ATOM 921 C CA . THR A 1 121 ? 17.524 5.955 5.465 1.00 95.94 121 THR A CA 1
ATOM 922 C C . THR A 1 121 ? 16.728 4.677 5.669 1.00 95.94 121 THR A C 1
ATOM 924 O O . THR A 1 121 ? 15.663 4.513 5.083 1.00 95.94 121 THR A O 1
ATOM 927 N N . PHE A 1 122 ? 17.209 3.801 6.549 1.00 95.88 122 PHE A N 1
ATOM 928 C CA . PHE A 1 122 ? 16.474 2.608 6.962 1.00 95.88 122 PHE A CA 1
ATOM 929 C C . PHE A 1 122 ? 15.442 2.953 8.034 1.00 95.88 122 PHE A C 1
ATOM 931 O O . PHE A 1 122 ? 15.761 3.637 9.006 1.00 95.88 122 PHE A O 1
ATOM 938 N N . ILE A 1 123 ? 14.220 2.448 7.873 1.00 94.69 123 ILE A N 1
ATOM 939 C CA . ILE A 1 123 ? 13.167 2.557 8.881 1.00 94.69 123 ILE A CA 1
ATOM 940 C C . ILE A 1 123 ? 13.049 1.255 9.678 1.00 94.69 123 ILE A C 1
ATOM 942 O O . ILE A 1 123 ? 13.268 0.155 9.157 1.00 94.69 123 ILE A O 1
ATOM 946 N N . SER A 1 124 ? 12.693 1.386 10.957 1.00 93.06 124 SER A N 1
ATOM 947 C CA . SER A 1 124 ? 12.466 0.241 11.841 1.00 93.06 124 SER A CA 1
ATOM 948 C C . SER A 1 124 ? 11.398 -0.688 11.266 1.00 93.06 124 SER A C 1
ATOM 950 O O . SER A 1 124 ? 10.372 -0.221 10.774 1.00 93.06 124 SER A O 1
A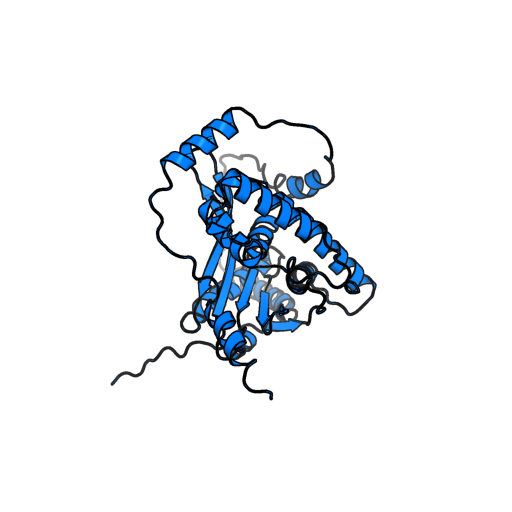TOM 952 N N . ARG A 1 125 ? 11.603 -2.006 11.396 1.00 89.94 125 ARG A N 1
ATOM 953 C CA . ARG A 1 125 ? 10.620 -3.024 10.989 1.00 89.94 125 ARG A CA 1
ATOM 954 C C . ARG A 1 125 ? 9.259 -2.826 11.651 1.00 89.94 125 ARG A C 1
ATOM 956 O O . ARG A 1 125 ? 8.242 -3.116 11.035 1.00 89.94 125 ARG A O 1
ATOM 963 N N . ALA A 1 126 ? 9.240 -2.305 12.877 1.00 90.56 126 ALA A N 1
ATOM 964 C CA . ALA A 1 126 ? 7.998 -2.012 13.584 1.00 90.56 126 ALA A CA 1
ATOM 965 C C . ALA A 1 126 ? 7.126 -0.962 12.871 1.00 90.56 126 ALA A C 1
ATOM 967 O O . ALA A 1 126 ? 5.953 -0.874 13.193 1.00 90.56 126 ALA A O 1
ATOM 968 N N . LEU A 1 127 ? 7.684 -0.199 11.922 1.00 92.88 127 LEU A N 1
ATOM 969 C CA . LEU A 1 127 ? 7.018 0.871 11.171 1.00 92.88 127 LEU A CA 1
ATOM 970 C C . LEU A 1 127 ? 6.958 0.574 9.661 1.00 92.88 127 LEU A C 1
ATOM 972 O O . LEU A 1 127 ? 6.793 1.486 8.852 1.00 92.88 127 LEU A O 1
ATOM 976 N N . TRP A 1 128 ? 7.151 -0.684 9.254 1.00 93.75 128 TRP A N 1
ATOM 977 C CA . TRP A 1 128 ? 6.956 -1.093 7.861 1.00 93.75 128 TRP A CA 1
ATOM 978 C C . TRP A 1 128 ? 5.466 -1.131 7.509 1.00 93.75 128 TRP A C 1
ATOM 980 O O . TRP A 1 128 ? 4.617 -1.336 8.373 1.00 93.75 128 TRP A O 1
ATOM 990 N N . GLY A 1 129 ? 5.160 -0.964 6.221 1.00 92.81 129 GLY A N 1
ATOM 991 C CA . GLY A 1 129 ? 3.792 -1.081 5.720 1.00 92.81 129 GLY A CA 1
ATOM 992 C C . GLY A 1 129 ? 3.201 -2.486 5.903 1.00 92.81 129 GLY A C 1
ATOM 993 O O . GLY A 1 129 ? 3.920 -3.488 5.865 1.00 92.81 129 GLY A O 1
ATOM 994 N N . SER A 1 130 ? 1.882 -2.545 6.067 1.00 92.31 130 SER A N 1
ATOM 995 C CA . SER A 1 130 ? 1.066 -3.749 6.273 1.00 92.31 130 SER A CA 1
ATOM 996 C C . SER A 1 130 ? -0.129 -3.775 5.307 1.00 92.31 130 SER A C 1
ATOM 998 O O . SER A 1 130 ? -0.229 -2.956 4.394 1.00 92.31 130 SER A O 1
ATOM 1000 N N . GLU A 1 131 ? -1.063 -4.707 5.468 1.00 93.06 131 GLU A N 1
ATOM 1001 C CA . GLU A 1 131 ? -2.328 -4.693 4.723 1.00 93.06 131 GLU A CA 1
ATOM 1002 C C . GLU A 1 131 ? -3.182 -3.465 5.068 1.00 93.06 131 GLU A C 1
ATOM 1004 O O . GLU A 1 131 ? -3.852 -2.904 4.203 1.00 93.06 131 GLU A O 1
ATOM 1009 N N . VAL A 1 132 ? -3.098 -2.978 6.313 1.00 94.31 132 VAL A N 1
ATOM 1010 C CA . VAL A 1 132 ? -3.813 -1.770 6.758 1.00 94.31 132 VAL A CA 1
ATOM 1011 C C . VAL A 1 132 ? -3.363 -0.550 5.963 1.00 94.31 132 VAL A C 1
ATOM 1013 O O . VAL A 1 132 ? -4.183 0.272 5.559 1.00 94.31 132 VAL A O 1
ATOM 1016 N N . THR A 1 133 ? -2.065 -0.435 5.689 1.00 96.50 133 THR A N 1
ATOM 1017 C CA . THR A 1 133 ? -1.532 0.689 4.915 1.00 96.50 133 THR A CA 1
ATOM 1018 C C . THR A 1 133 ? -1.909 0.586 3.438 1.00 96.50 133 THR A C 1
ATOM 1020 O O . THR A 1 133 ? -2.153 1.615 2.816 1.00 96.50 133 THR A O 1
ATOM 1023 N N . LEU A 1 134 ? -2.048 -0.624 2.877 1.00 97.62 134 LEU A N 1
ATOM 1024 C CA . LEU A 1 134 ? -2.582 -0.823 1.519 1.00 97.62 134 LEU A CA 1
ATOM 1025 C C . LEU A 1 134 ? -4.062 -0.445 1.422 1.00 97.62 134 LEU A C 1
ATOM 1027 O O . LEU A 1 134 ? -4.434 0.257 0.485 1.00 97.62 134 LEU A O 1
ATOM 1031 N N . LEU A 1 135 ? -4.886 -0.830 2.403 1.00 95.56 135 LEU A N 1
ATOM 1032 C CA . LEU A 1 135 ? -6.284 -0.393 2.499 1.00 95.56 135 LEU A CA 1
ATOM 1033 C C . LEU A 1 135 ? -6.380 1.134 2.539 1.00 95.56 135 LEU A C 1
ATOM 1035 O O . LEU A 1 135 ? -7.116 1.740 1.763 1.00 95.56 135 LEU A O 1
ATOM 1039 N N . LEU A 1 136 ? -5.601 1.770 3.413 1.00 96.00 136 LEU A N 1
ATOM 1040 C CA . LEU A 1 136 ? -5.608 3.223 3.558 1.00 96.00 136 LEU A CA 1
ATOM 1041 C C . LEU A 1 136 ? -5.072 3.943 2.313 1.00 96.00 136 LEU A C 1
ATOM 1043 O O . LEU A 1 136 ? -5.605 4.989 1.954 1.00 96.00 136 LEU A O 1
ATOM 1047 N N . MET A 1 137 ? -4.070 3.389 1.622 1.00 97.06 137 MET A N 1
ATOM 1048 C CA . MET A 1 137 ? -3.613 3.928 0.338 1.00 97.06 137 MET A CA 1
ATOM 1049 C C . MET A 1 137 ? -4.661 3.746 -0.767 1.00 97.06 137 MET A C 1
ATOM 1051 O O . MET A 1 137 ? -4.881 4.682 -1.526 1.00 97.06 137 MET A O 1
ATOM 1055 N N . ALA A 1 138 ? -5.358 2.608 -0.838 1.00 95.75 138 ALA A N 1
ATOM 1056 C CA . ALA A 1 138 ? -6.443 2.402 -1.802 1.00 95.75 138 ALA A CA 1
ATOM 1057 C C . ALA A 1 138 ? -7.620 3.366 -1.557 1.00 95.75 138 ALA A C 1
ATOM 1059 O O . ALA A 1 138 ? -8.160 3.934 -2.507 1.00 95.75 138 ALA A O 1
ATOM 1060 N N . LYS A 1 139 ? -7.969 3.606 -0.282 1.00 94.75 139 LYS A N 1
ATOM 1061 C CA . LYS A 1 139 ? -8.936 4.634 0.142 1.00 94.75 139 LYS A CA 1
ATOM 1062 C C . LYS A 1 139 ? -8.481 6.033 -0.280 1.00 94.75 139 LYS A C 1
ATOM 1064 O O . LYS A 1 139 ? -9.253 6.759 -0.888 1.00 94.75 139 LYS A O 1
ATOM 1069 N N . LEU A 1 140 ? -7.237 6.401 0.031 1.00 94.88 140 LEU A N 1
ATOM 1070 C CA . LEU A 1 140 ? -6.668 7.720 -0.265 1.00 94.88 140 LEU A CA 1
ATOM 1071 C C . LEU A 1 140 ? -6.616 8.020 -1.767 1.00 94.88 140 LEU A C 1
ATOM 1073 O O . LEU A 1 140 ? -6.881 9.144 -2.182 1.00 94.88 140 LEU A O 1
ATOM 1077 N N . LEU A 1 141 ? -6.203 7.040 -2.568 1.00 92.75 141 LEU A N 1
ATOM 1078 C CA . LEU A 1 141 ? -5.996 7.208 -4.006 1.00 92.75 141 LEU A CA 1
ATOM 1079 C C . LEU A 1 141 ? -7.287 7.052 -4.815 1.00 92.75 141 LEU A C 1
ATOM 1081 O O . LEU A 1 141 ? -7.280 7.341 -6.013 1.00 92.75 141 LEU A O 1
ATOM 1085 N N . GLU A 1 142 ? -8.356 6.572 -4.171 1.00 92.12 142 GLU A N 1
ATOM 1086 C CA . GLU A 1 142 ? -9.590 6.122 -4.818 1.00 92.12 142 GLU A CA 1
ATOM 1087 C C . GLU A 1 142 ? -9.290 5.208 -6.015 1.00 92.12 142 GLU A C 1
ATOM 1089 O O . GLU A 1 142 ? -9.873 5.327 -7.092 1.00 92.12 142 GLU A O 1
ATOM 1094 N N . GLN A 1 143 ? -8.326 4.302 -5.830 1.00 91.19 143 GLN A N 1
ATOM 1095 C CA . GLN A 1 143 ? -7.824 3.427 -6.881 1.00 91.19 143 GLN A CA 1
ATOM 1096 C C . GLN A 1 143 ? -7.489 2.041 -6.312 1.00 91.19 143 GLN A C 1
ATOM 1098 O O . GLN A 1 143 ? -6.884 1.959 -5.237 1.00 91.19 143 GLN A O 1
ATOM 1103 N N . PRO A 1 144 ? -7.836 0.947 -7.014 1.00 94.94 144 PRO A N 1
ATOM 1104 C CA . PRO A 1 144 ? -7.444 -0.390 -6.599 1.00 94.94 144 PRO A CA 1
ATOM 1105 C C . PRO A 1 144 ? -5.922 -0.608 -6.616 1.00 94.94 144 PRO A C 1
ATOM 1107 O O . PRO A 1 144 ? -5.220 -0.190 -7.540 1.00 94.94 144 PRO A O 1
ATOM 1110 N N . ILE A 1 145 ? -5.422 -1.326 -5.610 1.00 97.81 145 ILE A N 1
ATOM 1111 C CA . ILE A 1 145 ? -4.045 -1.813 -5.513 1.00 97.81 145 ILE A CA 1
ATOM 1112 C C . ILE A 1 145 ? -4.074 -3.339 -5.573 1.00 97.81 145 ILE A C 1
ATOM 1114 O O . ILE A 1 145 ? -4.623 -4.013 -4.700 1.00 97.81 145 ILE A O 1
ATOM 1118 N N . TYR A 1 146 ? -3.453 -3.880 -6.610 1.00 98.06 146 TYR A N 1
ATOM 1119 C CA . TYR A 1 146 ? -3.347 -5.305 -6.884 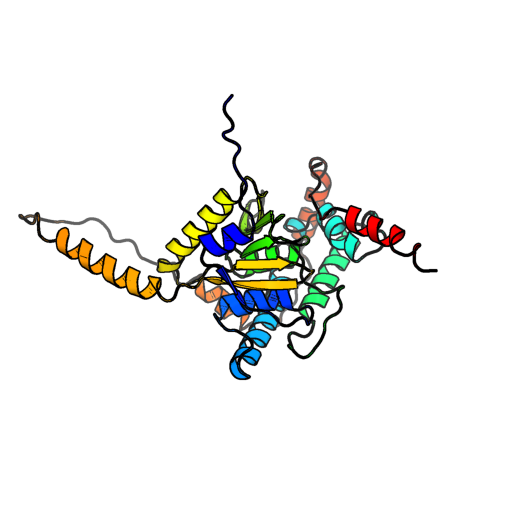1.00 98.06 146 TYR A CA 1
ATOM 1120 C C . TYR A 1 146 ? -2.051 -5.843 -6.282 1.00 98.06 146 TYR A C 1
ATOM 1122 O O . TYR A 1 146 ? -0.990 -5.254 -6.482 1.00 98.06 146 TYR A O 1
ATOM 1130 N N . VAL A 1 147 ? -2.098 -6.967 -5.565 1.00 98.31 147 VAL A N 1
ATOM 1131 C CA . VAL A 1 147 ? -0.905 -7.553 -4.934 1.00 98.31 147 VAL A CA 1
ATOM 1132 C C . VAL A 1 147 ? -0.804 -9.044 -5.227 1.00 98.31 147 VAL A C 1
ATOM 1134 O O . VAL A 1 147 ? -1.717 -9.812 -4.935 1.00 98.31 147 VAL A O 1
ATOM 1137 N N . VAL A 1 148 ? 0.341 -9.463 -5.761 1.00 97.75 148 VAL A N 1
ATOM 1138 C CA . VAL A 1 148 ? 0.758 -10.868 -5.808 1.00 97.75 148 VAL A CA 1
ATOM 1139 C C . VAL A 1 148 ? 1.530 -11.173 -4.525 1.00 97.75 148 VAL A C 1
ATOM 1141 O O . VAL A 1 148 ? 2.606 -10.625 -4.298 1.00 97.75 148 VAL A O 1
ATOM 1144 N N . VAL A 1 149 ? 0.989 -12.039 -3.675 1.00 96.75 149 VAL A N 1
ATOM 1145 C CA . VAL A 1 149 ? 1.532 -12.383 -2.354 1.00 96.75 149 VAL A CA 1
ATOM 1146 C C . VAL A 1 149 ? 2.192 -13.755 -2.422 1.00 96.75 149 VAL A C 1
ATOM 1148 O O . VAL A 1 149 ? 1.513 -14.780 -2.479 1.00 96.75 149 VAL A O 1
ATOM 1151 N N . ALA A 1 150 ? 3.523 -13.789 -2.394 1.00 94.44 150 ALA A N 1
ATOM 1152 C CA . ALA A 1 150 ? 4.313 -15.013 -2.513 1.00 94.44 150 ALA A CA 1
ATOM 1153 C C . ALA A 1 150 ? 5.482 -15.055 -1.498 1.00 94.44 150 ALA A C 1
ATOM 1155 O O . ALA A 1 150 ? 6.655 -15.134 -1.869 1.00 94.44 150 ALA A O 1
ATOM 1156 N N . PRO A 1 151 ? 5.198 -15.048 -0.177 1.00 88.62 151 PRO A N 1
ATOM 1157 C CA . PRO A 1 151 ? 6.235 -15.080 0.862 1.00 88.62 151 PRO A CA 1
ATOM 1158 C C . PRO A 1 151 ? 7.060 -16.377 0.863 1.00 88.62 151 PRO A C 1
ATOM 1160 O O . PRO A 1 151 ? 8.146 -16.404 1.433 1.00 88.62 151 PRO A O 1
ATOM 1163 N N . ARG A 1 152 ? 6.547 -17.444 0.234 1.00 87.25 152 ARG A N 1
ATOM 1164 C CA . ARG A 1 152 ? 7.203 -18.753 0.092 1.00 87.25 152 ARG A CA 1
ATOM 1165 C C . ARG A 1 152 ? 7.622 -19.061 -1.349 1.00 87.25 152 ARG A C 1
ATOM 1167 O O . ARG A 1 152 ? 7.820 -20.224 -1.650 1.00 87.25 152 ARG A O 1
ATOM 1174 N N . GLY A 1 153 ? 7.714 -18.049 -2.213 1.00 88.81 153 GLY A N 1
ATOM 1175 C CA . GLY A 1 153 ? 7.954 -18.236 -3.645 1.00 88.81 153 GLY A CA 1
ATOM 1176 C C . GLY A 1 153 ? 6.676 -18.158 -4.485 1.00 88.81 153 GLY A C 1
ATOM 1177 O O . GLY A 1 153 ? 5.559 -18.311 -3.979 1.00 88.81 153 GLY A O 1
ATOM 1178 N N . LEU A 1 154 ? 6.847 -17.859 -5.777 1.00 91.94 154 LEU A N 1
ATOM 1179 C CA . LEU A 1 154 ? 5.764 -17.605 -6.738 1.00 91.94 154 LEU A CA 1
ATOM 1180 C C . LEU A 1 154 ? 4.945 -18.865 -7.066 1.00 91.94 154 LEU A C 1
ATOM 1182 O O . LEU A 1 154 ? 3.788 -18.760 -7.463 1.00 91.94 154 LEU A O 1
ATOM 1186 N N . GLU A 1 155 ? 5.495 -20.056 -6.851 1.00 90.12 155 GLU A N 1
ATOM 1187 C CA . GLU A 1 155 ? 4.805 -21.343 -6.976 1.00 90.12 155 GLU A CA 1
ATOM 1188 C C . GLU A 1 155 ? 3.632 -21.499 -5.993 1.00 90.12 155 GLU A C 1
ATOM 1190 O O . GLU A 1 155 ? 2.690 -22.249 -6.249 1.00 90.12 155 GLU A O 1
ATOM 1195 N N . HIS A 1 156 ? 3.668 -20.765 -4.879 1.00 87.81 156 HIS A N 1
ATOM 1196 C CA . HIS A 1 156 ? 2.654 -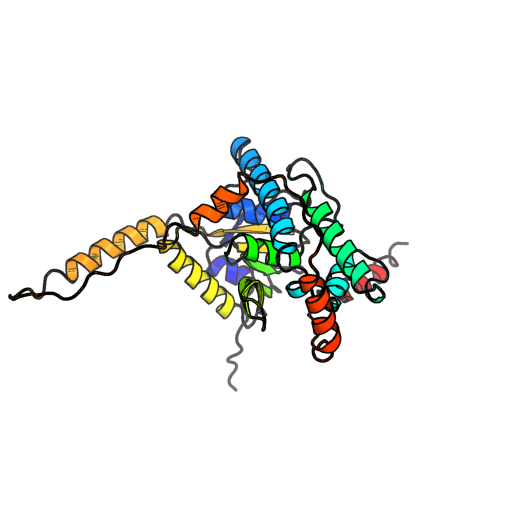20.782 -3.826 1.00 87.81 156 HIS A CA 1
ATOM 1197 C C . HIS A 1 156 ? 1.988 -19.415 -3.650 1.00 87.81 156 HIS A C 1
ATOM 1199 O O . HIS A 1 156 ? 1.560 -19.071 -2.544 1.00 87.81 156 HIS A O 1
ATOM 1205 N N . ALA A 1 157 ? 1.934 -18.628 -4.727 1.00 92.88 157 ALA A N 1
ATOM 1206 C CA . ALA A 1 157 ? 1.339 -17.304 -4.708 1.00 92.88 157 ALA A CA 1
ATOM 1207 C C . ALA A 1 157 ? -0.159 -17.341 -4.360 1.00 92.88 157 ALA A C 1
ATOM 1209 O O . ALA A 1 157 ? -0.908 -18.243 -4.742 1.00 92.88 157 ALA A O 1
ATOM 1210 N N . SER A 1 158 ? -0.578 -16.301 -3.654 1.00 94.88 158 SER A N 1
ATOM 1211 C CA . SER A 1 158 ? -1.965 -15.877 -3.482 1.00 94.88 158 SER A CA 1
ATOM 1212 C C . SER A 1 158 ? -2.094 -14.449 -3.998 1.00 94.88 158 SER A C 1
ATOM 1214 O O . SER A 1 158 ? -1.084 -13.786 -4.245 1.00 94.88 158 SER A O 1
ATOM 1216 N N . TYR A 1 159 ? -3.316 -13.977 -4.196 1.00 95.94 159 TYR A N 1
ATOM 1217 C CA . TYR A 1 159 ? -3.554 -12.700 -4.852 1.00 95.94 159 TYR A CA 1
ATOM 1218 C C . TYR A 1 159 ? -4.553 -11.881 -4.058 1.00 95.94 159 TYR A C 1
ATOM 1220 O O . TYR A 1 159 ? -5.523 -12.416 -3.524 1.00 95.94 159 TYR A O 1
ATOM 1228 N N . GLN A 1 160 ? -4.308 -10.581 -3.982 1.00 97.81 160 GLN A N 1
ATOM 1229 C CA . GLN A 1 160 ? -5.127 -9.645 -3.228 1.00 97.81 160 GLN A CA 1
ATOM 1230 C C . GLN A 1 160 ? -5.472 -8.433 -4.083 1.00 97.81 160 GLN A C 1
ATOM 1232 O O . GLN A 1 160 ? -4.695 -8.033 -4.958 1.00 97.81 160 GLN A O 1
ATOM 1237 N N . ILE A 1 161 ? -6.642 -7.857 -3.828 1.00 97.75 161 ILE A N 1
ATOM 1238 C CA . ILE A 1 161 ? -7.054 -6.561 -4.367 1.00 97.75 161 ILE A CA 1
ATOM 1239 C C . ILE A 1 161 ? -7.534 -5.711 -3.199 1.00 97.75 161 ILE A C 1
ATOM 1241 O O . ILE A 1 161 ? -8.523 -6.046 -2.551 1.00 97.75 161 ILE A O 1
ATOM 1245 N N . PHE A 1 162 ? -6.853 -4.597 -2.959 1.00 97.31 162 PHE A N 1
ATOM 1246 C CA . PHE A 1 162 ? -7.293 -3.557 -2.036 1.00 97.31 162 PHE A CA 1
ATOM 1247 C C . PHE A 1 162 ? -8.008 -2.492 -2.850 1.00 97.31 162 PHE A C 1
ATOM 1249 O O . PHE A 1 162 ? -7.405 -1.930 -3.758 1.00 97.31 162 PHE A O 1
ATOM 1256 N N . LYS A 1 163 ? -9.281 -2.218 -2.577 1.00 94.81 163 LYS A N 1
ATOM 1257 C CA . LYS A 1 163 ? -10.091 -1.323 -3.416 1.00 94.81 163 LYS A CA 1
ATOM 1258 C C . LYS A 1 163 ? -10.878 -0.316 -2.587 1.00 94.81 163 LYS A C 1
ATOM 1260 O O . LYS A 1 163 ? -11.314 -0.669 -1.488 1.00 94.81 163 LYS A O 1
ATOM 1265 N N . PRO A 1 164 ? -11.097 0.906 -3.097 1.00 93.25 164 PRO A N 1
ATOM 1266 C CA . PRO A 1 164 ? -12.012 1.839 -2.461 1.00 93.25 164 PRO A CA 1
ATOM 1267 C C . PRO A 1 164 ? -13.419 1.233 -2.419 1.00 93.25 164 PRO A C 1
ATOM 1269 O O . PRO A 1 164 ? -13.890 0.628 -3.384 1.00 93.25 164 PRO A O 1
ATOM 1272 N N . ILE A 1 165 ? -14.091 1.383 -1.284 1.00 92.12 165 ILE A N 1
ATOM 1273 C CA . ILE A 1 165 ? -15.492 0.999 -1.105 1.00 92.12 165 ILE A CA 1
ATOM 1274 C C . ILE A 1 165 ? -16.225 2.115 -0.381 1.00 92.12 165 ILE A C 1
ATOM 1276 O O . ILE A 1 165 ? -15.627 2.921 0.329 1.00 92.12 165 ILE A O 1
ATOM 1280 N N . LYS A 1 166 ? -17.549 2.095 -0.473 1.00 88.81 166 LYS A N 1
ATOM 1281 C CA . LYS A 1 166 ? -18.395 2.961 0.337 1.00 88.81 166 LYS A CA 1
ATOM 1282 C C . LYS A 1 166 ? -19.034 2.158 1.457 1.00 88.81 166 LYS A C 1
ATOM 1284 O O . LYS A 1 166 ? -19.710 1.160 1.204 1.00 88.81 166 LYS A O 1
ATOM 1289 N N . LYS A 1 167 ? -18.822 2.581 2.700 1.00 83.94 167 LYS A N 1
ATOM 1290 C CA . LYS A 1 167 ? -19.499 2.025 3.873 1.00 83.94 167 LYS A CA 1
ATOM 1291 C C . LYS A 1 167 ? -20.714 2.888 4.180 1.00 83.94 167 LYS A C 1
ATOM 1293 O O . LYS A 1 167 ? -20.578 4.029 4.609 1.00 83.94 167 LYS A O 1
ATOM 1298 N N . VAL A 1 168 ? -21.901 2.328 3.966 1.00 80.44 168 VAL A N 1
ATOM 1299 C CA . VAL A 1 168 ? -23.165 2.956 4.363 1.00 80.44 168 VAL A CA 1
ATOM 1300 C C . VAL A 1 168 ? -23.501 2.503 5.780 1.00 80.44 168 VAL A C 1
ATOM 1302 O O . VAL A 1 168 ? -23.644 1.310 6.050 1.00 80.44 168 VAL A O 1
ATOM 1305 N N . THR A 1 169 ? -23.605 3.464 6.685 1.00 74.12 169 THR A N 1
ATOM 1306 C CA . THR A 1 169 ? -24.125 3.292 8.046 1.00 74.12 169 THR A CA 1
ATOM 1307 C C . THR A 1 169 ? -25.515 3.924 8.139 1.00 74.12 169 THR A C 1
ATOM 1309 O O . THR A 1 169 ? -25.955 4.593 7.207 1.00 74.12 169 THR A O 1
ATOM 1312 N N . ALA A 1 170 ? -26.216 3.738 9.261 1.00 74.38 170 ALA A N 1
ATOM 1313 C CA . ALA A 1 170 ? -27.517 4.378 9.469 1.00 74.38 170 ALA A CA 1
ATOM 1314 C C . ALA A 1 170 ? -27.438 5.919 9.451 1.00 74.38 170 ALA A C 1
ATOM 1316 O O . ALA A 1 170 ? -28.412 6.574 9.088 1.00 74.38 170 ALA A O 1
ATOM 1317 N N . ALA A 1 171 ? -26.286 6.486 9.823 1.00 72.69 171 ALA A N 1
ATOM 1318 C CA . ALA A 1 171 ? -26.091 7.926 9.950 1.00 72.69 171 ALA A CA 1
ATOM 1319 C C . ALA A 1 171 ? -25.382 8.558 8.739 1.00 72.69 171 ALA A C 1
ATOM 1321 O O . ALA A 1 171 ? -25.692 9.691 8.380 1.00 72.69 171 ALA A O 1
ATOM 1322 N N . HIS A 1 172 ? -24.441 7.845 8.107 1.00 72.56 172 HIS A N 1
ATOM 1323 C CA . HIS A 1 172 ? -23.546 8.413 7.093 1.00 72.56 172 HIS A CA 1
ATOM 1324 C C . HIS A 1 172 ? -23.094 7.386 6.042 1.00 72.56 172 HIS A C 1
ATOM 1326 O O . HIS A 1 172 ? -22.975 6.190 6.323 1.00 72.56 172 HIS A O 1
ATOM 1332 N N . GLU A 1 173 ? -22.760 7.878 4.849 1.00 82.38 173 GLU A N 1
ATOM 1333 C CA . GLU A 1 173 ? -21.986 7.165 3.828 1.00 82.38 173 GLU A CA 1
ATOM 1334 C C . GLU A 1 173 ? -20.526 7.623 3.921 1.00 82.38 173 GLU A C 1
ATOM 1336 O O . GLU A 1 173 ? -20.228 8.806 3.767 1.00 82.38 173 GLU A O 1
ATOM 1341 N N . LEU A 1 174 ? -19.619 6.692 4.211 1.00 85.25 174 LEU A N 1
ATOM 1342 C CA . LEU A 1 174 ? -18.196 6.968 4.388 1.00 85.25 174 LEU A CA 1
ATOM 1343 C C . LEU A 1 174 ? -17.383 6.285 3.291 1.00 85.25 174 LEU A C 1
ATOM 1345 O O . LEU A 1 174 ? -17.572 5.098 3.008 1.00 85.25 174 LEU A O 1
ATOM 1349 N N . GLN A 1 175 ? -16.437 7.023 2.714 1.00 86.75 175 GLN A N 1
ATOM 1350 C CA . GLN A 1 175 ? -15.391 6.431 1.884 1.00 86.75 175 GLN A CA 1
ATOM 1351 C C . GLN A 1 175 ? -14.480 5.562 2.754 1.00 86.75 175 GLN A C 1
ATOM 1353 O O . GLN A 1 175 ? -14.086 5.950 3.856 1.00 86.75 175 GLN A O 1
ATOM 1358 N N . SER A 1 176 ? -14.171 4.371 2.264 1.00 90.62 176 SER A N 1
ATOM 1359 C CA . SER A 1 176 ? -13.447 3.325 2.980 1.00 90.62 176 SER A CA 1
ATOM 1360 C C . SER A 1 176 ? -12.670 2.458 1.982 1.00 90.62 176 SER A C 1
ATOM 1362 O O . SER A 1 176 ? -12.622 2.762 0.790 1.00 90.62 176 SER A O 1
ATOM 1364 N N . ALA A 1 177 ? -12.052 1.376 2.447 1.00 91.19 177 ALA A N 1
ATOM 1365 C CA . ALA A 1 177 ? -11.437 0.378 1.583 1.00 91.19 177 ALA A CA 1
ATOM 1366 C C . ALA A 1 177 ? -11.831 -1.043 1.994 1.00 91.19 177 ALA A C 1
ATOM 1368 O O . ALA A 1 177 ? -12.131 -1.328 3.154 1.00 91.19 177 ALA A O 1
ATOM 1369 N N . GLY A 1 178 ? -11.854 -1.927 1.003 1.00 91.69 178 GLY A N 1
ATOM 1370 C CA . GLY A 1 178 ? -12.085 -3.354 1.156 1.00 91.69 178 GLY A CA 1
ATOM 1371 C C . GLY A 1 178 ? -10.934 -4.163 0.574 1.00 91.69 178 GLY A C 1
ATOM 1372 O O . GLY A 1 178 ? -10.106 -3.645 -0.175 1.00 91.69 178 GLY A O 1
ATOM 1373 N N . GLU A 1 179 ? -10.917 -5.444 0.916 1.00 94.44 179 GLU A N 1
ATOM 1374 C CA . GLU A 1 179 ? -9.913 -6.404 0.474 1.00 94.44 179 GLU A CA 1
ATOM 1375 C C . GLU A 1 179 ? -10.609 -7.640 -0.098 1.00 94.44 179 GLU A C 1
ATOM 1377 O O . GLU A 1 179 ? -11.432 -8.262 0.578 1.00 94.44 179 GLU A O 1
ATOM 1382 N N . ASP A 1 180 ? -10.244 -8.013 -1.322 1.00 95.38 180 ASP A N 1
ATOM 1383 C CA . ASP A 1 180 ? -10.604 -9.297 -1.916 1.00 95.38 180 ASP A CA 1
ATOM 1384 C C . ASP A 1 180 ? -9.374 -10.209 -1.935 1.00 95.38 180 ASP A C 1
ATOM 1386 O O . ASP A 1 180 ? -8.303 -9.813 -2.397 1.00 95.38 180 ASP A O 1
ATOM 1390 N N . ASN A 1 181 ? -9.537 -11.445 -1.458 1.00 94.50 181 ASN A N 1
ATOM 1391 C CA . ASN A 1 181 ? -8.483 -12.455 -1.398 1.00 94.50 181 ASN A CA 1
ATOM 1392 C C . ASN A 1 181 ? -8.775 -13.607 -2.366 1.00 94.50 181 ASN A C 1
ATOM 1394 O O . ASN A 1 181 ? -9.863 -14.186 -2.352 1.00 94.50 181 ASN A O 1
ATOM 1398 N N . TYR A 1 182 ? -7.767 -13.995 -3.142 1.00 92.75 182 TYR A N 1
ATOM 1399 C CA . TYR A 1 182 ? -7.835 -15.063 -4.129 1.00 92.75 182 TYR A CA 1
ATOM 1400 C C . TYR A 1 182 ? -6.721 -16.077 -3.876 1.00 92.75 182 TYR A C 1
ATOM 1402 O O . TYR A 1 182 ? -5.528 -15.764 -3.856 1.00 92.75 182 TYR A O 1
ATOM 1410 N N . THR A 1 183 ? -7.120 -17.328 -3.707 1.00 89.69 183 THR A N 1
ATOM 1411 C CA . THR A 1 183 ? -6.221 -18.481 -3.710 1.00 89.69 183 THR A CA 1
ATOM 1412 C C . THR A 1 183 ? -5.752 -18.793 -5.136 1.00 89.69 183 THR A C 1
ATOM 1414 O O . THR A 1 183 ? -6.283 -18.259 -6.112 1.00 89.69 183 THR A O 1
ATOM 1417 N N . CYS A 1 184 ? -4.739 -19.651 -5.287 1.00 85.25 184 CYS A N 1
ATOM 1418 C CA . CYS A 1 184 ? -4.151 -19.948 -6.597 1.00 85.25 184 CYS A CA 1
ATOM 1419 C C . CYS A 1 184 ? -5.142 -20.554 -7.609 1.00 85.25 184 CYS A C 1
ATOM 1421 O O . CYS A 1 184 ? -5.046 -20.282 -8.804 1.00 85.25 184 CYS A O 1
ATOM 1423 N N . ASP A 1 185 ? -6.139 -21.306 -7.148 1.00 86.81 185 ASP A N 1
ATOM 1424 C CA . ASP A 1 185 ? -7.239 -21.846 -7.958 1.00 86.81 185 ASP A CA 1
ATOM 1425 C C . ASP A 1 185 ? -8.201 -20.765 -8.479 1.00 86.81 185 ASP A C 1
ATOM 1427 O O . ASP A 1 185 ? -8.861 -20.980 -9.494 1.00 86.81 185 ASP A O 1
ATOM 1431 N N . LYS A 1 186 ? -8.233 -19.588 -7.840 1.00 89.56 186 LYS A N 1
ATOM 1432 C CA . LYS A 1 186 ? -9.032 -18.419 -8.249 1.00 89.56 186 LYS A CA 1
ATOM 1433 C C . LYS A 1 186 ? -8.212 -17.298 -8.884 1.00 89.56 186 LYS A C 1
ATOM 1435 O O . LYS A 1 186 ? -8.737 -16.223 -9.162 1.00 89.56 186 LYS A O 1
ATOM 1440 N N . ALA A 1 187 ? -6.937 -17.542 -9.171 1.00 89.38 187 ALA A N 1
ATOM 1441 C CA . ALA A 1 187 ? -6.040 -16.562 -9.780 1.00 89.38 187 ALA A CA 1
ATOM 1442 C C . ALA A 1 187 ? -6.572 -15.986 -11.107 1.00 89.38 187 ALA A C 1
ATOM 1444 O O . ALA A 1 187 ? -6.339 -14.823 -11.424 1.00 89.38 187 ALA A O 1
ATOM 1445 N N . GLN A 1 188 ? -7.327 -16.778 -11.877 1.00 90.75 188 GLN A N 1
ATOM 1446 C CA . GLN A 1 188 ? -7.946 -16.317 -13.123 1.00 90.75 188 GLN A CA 1
ATOM 1447 C C . GLN A 1 188 ? -8.980 -15.204 -12.906 1.00 90.75 188 GLN A C 1
ATOM 1449 O O . GLN A 1 188 ? -9.126 -14.344 -13.772 1.00 90.75 188 GLN A O 1
ATOM 1454 N N . GLU A 1 189 ? -9.695 -15.203 -11.778 1.00 93.00 189 GLU A N 1
ATOM 1455 C CA . GLU A 1 189 ? -10.636 -14.129 -11.437 1.00 93.00 189 GLU A CA 1
ATOM 1456 C C . GLU A 1 189 ? -9.875 -12.829 -11.166 1.00 93.00 189 GLU A C 1
ATOM 1458 O O . GLU A 1 189 ? -10.214 -11.797 -11.734 1.00 93.00 189 GLU A O 1
ATOM 1463 N N . TRP A 1 190 ? -8.782 -12.903 -10.401 1.00 94.69 190 TRP A N 1
ATOM 1464 C CA . TRP A 1 190 ? -7.900 -11.762 -10.147 1.00 94.69 190 TRP A CA 1
ATOM 1465 C C . TRP A 1 190 ? -7.311 -11.182 -11.443 1.00 94.69 190 TRP A C 1
ATOM 1467 O O . TRP A 1 190 ? -7.345 -9.970 -11.655 1.00 94.69 190 TRP A O 1
ATOM 1477 N N . VAL A 1 191 ? -6.830 -12.048 -12.346 1.00 92.88 191 VAL A N 1
ATOM 1478 C CA . VAL A 1 191 ? -6.296 -11.645 -13.660 1.00 92.88 191 VAL A CA 1
ATOM 1479 C C . VAL A 1 191 ? -7.362 -10.944 -14.499 1.00 92.88 191 VAL A C 1
ATOM 1481 O O . VAL A 1 191 ? -7.074 -9.913 -15.104 1.00 92.88 191 VAL A O 1
ATOM 1484 N N . LYS A 1 192 ? -8.596 -11.466 -14.523 1.00 91.75 192 LYS A N 1
ATOM 1485 C CA . LYS A 1 192 ? -9.706 -10.834 -15.249 1.00 91.75 192 LYS A CA 1
ATOM 1486 C C . LYS A 1 192 ? -10.001 -9.434 -14.721 1.00 91.75 192 LYS A C 1
ATOM 1488 O O . LYS A 1 192 ? -10.146 -8.525 -15.533 1.00 91.75 192 LYS A O 1
ATOM 1493 N N . THR A 1 193 ? -10.044 -9.252 -13.402 1.00 92.88 193 THR A N 1
ATOM 1494 C CA . THR A 1 193 ? -10.275 -7.934 -12.793 1.00 92.88 193 THR A CA 1
ATOM 1495 C C . THR A 1 193 ? -9.163 -6.951 -13.166 1.00 92.88 193 THR A C 1
ATOM 1497 O O . THR A 1 193 ? -9.451 -5.845 -13.614 1.00 92.88 193 THR A O 1
ATOM 1500 N N . LEU A 1 194 ? -7.893 -7.372 -13.095 1.00 91.56 194 LEU A N 1
ATOM 1501 C CA . LEU A 1 194 ? -6.765 -6.530 -13.507 1.00 91.56 194 LEU A CA 1
ATOM 1502 C C . LEU A 1 194 ? -6.848 -6.138 -14.992 1.00 91.56 194 LEU A C 1
ATOM 1504 O O . LEU A 1 194 ? -6.617 -4.987 -15.346 1.00 91.56 194 LEU A O 1
ATOM 1508 N N . GLN A 1 195 ? -7.193 -7.081 -15.872 1.00 89.00 195 GLN A N 1
ATOM 1509 C CA . GLN A 1 195 ? -7.336 -6.810 -17.305 1.00 89.00 195 GLN A CA 1
ATOM 1510 C C . GLN A 1 195 ? -8.494 -5.851 -17.611 1.00 89.00 195 GLN A C 1
ATOM 1512 O O . GLN A 1 195 ? -8.368 -5.023 -18.512 1.00 89.00 195 GLN A O 1
ATOM 1517 N N . GLN A 1 196 ? -9.604 -5.943 -16.873 1.00 88.12 196 GLN A N 1
ATOM 1518 C CA . GLN A 1 196 ? -10.717 -4.995 -16.978 1.00 88.12 196 GLN A CA 1
ATOM 1519 C C . GLN A 1 196 ? -10.270 -3.581 -16.592 1.00 88.12 196 GLN A C 1
ATOM 1521 O O . GLN A 1 196 ? -10.457 -2.660 -17.384 1.00 88.12 196 GLN A O 1
ATOM 1526 N N . GLU A 1 197 ? -9.573 -3.432 -15.463 1.00 86.12 197 GLU A N 1
ATOM 1527 C CA . GLU A 1 197 ? -9.021 -2.145 -15.021 1.00 86.12 197 GLU A CA 1
ATOM 1528 C C . GLU A 1 197 ? -8.045 -1.554 -16.055 1.00 86.12 197 GLU A C 1
ATOM 1530 O O . GLU A 1 197 ? -8.097 -0.366 -16.368 1.00 86.12 197 GLU A O 1
ATOM 1535 N N . CYS A 1 198 ? -7.176 -2.380 -16.649 1.00 84.19 198 CYS A N 1
ATOM 1536 C CA . CYS A 1 198 ? -6.284 -1.942 -17.727 1.00 84.19 198 CYS A CA 1
ATOM 1537 C C . CYS A 1 198 ? -7.052 -1.393 -18.942 1.00 84.19 198 CYS A C 1
ATOM 1539 O O . CYS A 1 198 ? -6.613 -0.427 -19.568 1.00 84.19 198 CYS A O 1
ATOM 1541 N N . ASN A 1 199 ? -8.189 -1.997 -19.295 1.00 79.31 199 ASN A N 1
ATOM 1542 C CA . ASN A 1 199 ? -9.005 -1.527 -20.415 1.00 79.31 199 ASN A CA 1
ATOM 1543 C C . ASN A 1 199 ? -9.682 -0.189 -20.081 1.00 79.31 199 ASN A C 1
ATOM 1545 O O . ASN A 1 199 ? -9.661 0.728 -20.902 1.00 79.31 199 ASN A O 1
ATOM 1549 N N . GLU A 1 200 ? -10.209 -0.043 -18.865 1.00 77.69 200 GLU A N 1
ATOM 1550 C CA . GLU A 1 200 ? -10.825 1.199 -18.376 1.00 77.69 200 GLU A CA 1
ATOM 1551 C C . GLU A 1 200 ? -9.803 2.335 -18.200 1.00 77.69 200 GLU A C 1
ATOM 1553 O O . GLU A 1 200 ? -10.110 3.506 -18.440 1.00 77.69 200 GLU A O 1
ATOM 1558 N N . CYS A 1 201 ? -8.546 2.004 -17.887 1.00 66.94 201 CYS A N 1
ATOM 1559 C CA . CYS A 1 201 ? -7.437 2.955 -17.827 1.00 66.94 201 CYS A CA 1
ATOM 1560 C C . CYS A 1 201 ? -7.216 3.710 -19.149 1.00 66.94 201 CYS A C 1
ATOM 1562 O O . CYS A 1 201 ? -6.793 4.869 -19.122 1.00 66.94 201 CYS A O 1
ATOM 1564 N N . SER A 1 202 ? -7.557 3.114 -20.298 1.00 61.25 202 SER A N 1
ATOM 1565 C CA . SER A 1 202 ? -7.490 3.803 -21.598 1.00 61.25 202 SER A CA 1
ATOM 1566 C C . SER A 1 202 ? -8.381 5.053 -21.651 1.00 61.25 202 SER A C 1
ATOM 1568 O O . SER A 1 202 ? -8.149 5.937 -22.472 1.00 61.25 202 SER A O 1
ATOM 1570 N N . ILE A 1 203 ? -9.375 5.136 -20.760 1.00 59.84 203 ILE A N 1
ATOM 1571 C CA . ILE A 1 203 ? -10.332 6.238 -20.644 1.00 59.84 203 ILE A CA 1
ATOM 1572 C C . ILE A 1 203 ? -9.930 7.196 -19.510 1.00 59.84 203 ILE A C 1
ATOM 1574 O O . ILE A 1 203 ? -10.002 8.410 -19.684 1.00 59.84 203 ILE A O 1
ATOM 1578 N N . SER A 1 204 ? -9.487 6.676 -18.356 1.00 66.19 204 SER A N 1
ATOM 1579 C CA . SER A 1 204 ? -9.177 7.486 -17.160 1.00 66.19 204 SER A CA 1
ATOM 1580 C C . SER A 1 204 ? -7.744 8.033 -17.102 1.00 66.19 204 SER A C 1
ATOM 1582 O O . SER A 1 204 ? -7.461 8.941 -16.320 1.00 66.19 204 SER A O 1
ATOM 1584 N N . GLY A 1 205 ? -6.820 7.465 -17.885 1.00 69.50 205 GLY A N 1
ATOM 1585 C CA . GLY A 1 205 ? -5.395 7.806 -17.870 1.00 69.50 205 GLY A CA 1
ATOM 1586 C C . GLY A 1 205 ? -4.614 7.301 -16.646 1.00 69.50 205 GLY A C 1
ATOM 1587 O O . GLY A 1 205 ? -3.420 7.581 -16.545 1.00 69.50 205 GLY A O 1
ATOM 1588 N N . LYS A 1 206 ? -5.244 6.558 -15.721 1.00 71.94 206 LYS A N 1
ATOM 1589 C CA . LYS A 1 206 ? -4.603 6.032 -14.500 1.00 71.94 206 LYS A CA 1
ATOM 1590 C C . LYS A 1 206 ? -4.266 4.548 -14.633 1.00 71.94 206 LYS A C 1
ATOM 1592 O O . LYS A 1 206 ? -5.162 3.711 -14.592 1.00 71.94 206 LYS A O 1
ATOM 1597 N N . LEU A 1 207 ? -2.977 4.222 -14.748 1.00 81.38 207 LEU A N 1
ATOM 1598 C CA . LEU A 1 207 ? -2.518 2.831 -14.807 1.00 81.38 207 LEU A CA 1
ATOM 1599 C C . LEU A 1 207 ? -2.772 2.095 -13.482 1.00 81.38 207 LEU A C 1
ATOM 1601 O O . LEU A 1 207 ? -2.549 2.693 -12.424 1.00 81.38 207 LEU A O 1
ATOM 1605 N N . PRO A 1 208 ? -3.166 0.806 -13.512 1.00 88.94 208 PRO A N 1
ATOM 1606 C CA . PRO A 1 208 ? -3.329 0.006 -12.302 1.00 88.94 208 PRO A CA 1
ATOM 1607 C C . PRO A 1 208 ? -2.040 -0.073 -11.482 1.00 88.94 208 PRO A C 1
ATOM 1609 O O . PRO A 1 208 ? -0.944 -0.247 -12.022 1.00 88.94 208 PRO A O 1
ATOM 1612 N N . ILE A 1 209 ? -2.172 -0.004 -10.158 1.00 95.75 209 ILE A N 1
ATOM 1613 C CA . ILE A 1 209 ? -1.051 -0.199 -9.239 1.00 95.75 209 ILE A CA 1
ATOM 1614 C C . ILE A 1 209 ? -0.956 -1.691 -8.941 1.00 95.75 209 ILE A C 1
ATOM 1616 O O . ILE A 1 209 ? -1.839 -2.253 -8.295 1.00 95.75 209 ILE A O 1
ATOM 1620 N N . VAL A 1 210 ? 0.121 -2.329 -9.399 1.00 97.69 210 VAL A N 1
ATOM 1621 C CA . VAL A 1 210 ? 0.356 -3.762 -9.191 1.00 97.69 210 VAL A CA 1
ATOM 1622 C C . VAL A 1 210 ? 1.659 -3.963 -8.424 1.00 97.69 210 VAL A C 1
ATOM 1624 O O . VAL A 1 210 ? 2.711 -3.463 -8.816 1.00 97.69 210 VAL A O 1
ATOM 1627 N N . LEU A 1 211 ? 1.600 -4.694 -7.316 1.00 98.44 211 LEU A N 1
ATOM 1628 C CA . LEU A 1 211 ? 2.732 -4.985 -6.446 1.00 98.44 211 LEU A CA 1
ATOM 1629 C C . LEU A 1 211 ? 2.972 -6.491 -6.346 1.00 98.44 211 LEU A C 1
ATOM 1631 O O . LEU A 1 211 ? 2.064 -7.309 -6.483 1.00 98.44 211 LEU A O 1
ATOM 1635 N N . TYR A 1 212 ? 4.207 -6.851 -6.034 1.00 97.69 212 TYR A N 1
ATOM 1636 C CA . TYR A 1 212 ? 4.604 -8.188 -5.619 1.00 97.69 212 TYR A CA 1
ATOM 1637 C C . TYR A 1 212 ? 5.166 -8.123 -4.204 1.00 97.69 212 TYR A C 1
ATOM 1639 O O . TYR A 1 212 ? 6.082 -7.344 -3.949 1.00 97.69 212 TYR A O 1
ATOM 1647 N N . TYR A 1 213 ? 4.645 -8.951 -3.304 1.00 97.62 213 TYR A N 1
ATOM 1648 C CA . TYR A 1 213 ? 5.188 -9.150 -1.969 1.00 97.62 213 TYR A CA 1
ATOM 1649 C C . TYR A 1 213 ? 5.845 -10.525 -1.855 1.00 97.62 213 TYR A C 1
ATOM 1651 O O . TYR A 1 213 ? 5.174 -11.558 -1.915 1.00 97.62 213 TYR A O 1
ATOM 1659 N N . GLY A 1 214 ? 7.157 -10.540 -1.634 1.00 93.38 214 GLY A N 1
ATOM 1660 C CA . GLY A 1 214 ? 7.932 -11.758 -1.410 1.00 93.38 214 GLY A CA 1
ATOM 1661 C C . GLY A 1 214 ? 9.186 -11.469 -0.598 1.00 93.38 214 GLY A C 1
ATOM 1662 O O . GLY A 1 214 ? 9.721 -10.365 -0.645 1.00 93.38 214 GLY A O 1
ATOM 1663 N N . SER A 1 215 ? 9.643 -12.443 0.195 1.00 88.38 215 SER A N 1
ATOM 1664 C CA . SER A 1 215 ? 10.831 -12.295 1.056 1.00 88.38 215 SER A CA 1
ATOM 1665 C C . SER A 1 215 ? 10.801 -11.046 1.958 1.00 88.38 215 SER A C 1
ATOM 1667 O O . SER A 1 215 ? 11.823 -10.397 2.160 1.00 88.38 215 SER A O 1
ATOM 1669 N N . GLN A 1 216 ? 9.623 -10.708 2.504 1.00 90.31 216 GLN A N 1
ATOM 1670 C CA . GLN A 1 216 ? 9.380 -9.499 3.312 1.00 90.31 216 GLN A CA 1
ATOM 1671 C C . GLN A 1 216 ? 9.672 -8.175 2.581 1.00 90.31 216 GLN A C 1
ATOM 1673 O O . GLN A 1 216 ? 10.008 -7.176 3.215 1.00 90.31 216 GLN A O 1
ATOM 1678 N N . HIS A 1 217 ? 9.529 -8.150 1.255 1.00 95.88 217 HIS A N 1
ATOM 1679 C CA . HIS A 1 217 ? 9.816 -6.984 0.427 1.00 95.88 217 HIS A CA 1
ATOM 1680 C C . HIS A 1 217 ? 8.735 -6.772 -0.630 1.00 95.88 217 HIS A C 1
ATOM 1682 O O . HIS A 1 217 ? 8.232 -7.731 -1.216 1.00 95.88 217 HIS A O 1
ATOM 1688 N N . TYR A 1 218 ? 8.400 -5.509 -0.887 1.00 98.12 218 TYR A N 1
ATOM 1689 C CA . TYR A 1 218 ? 7.487 -5.127 -1.958 1.00 98.12 218 TYR A CA 1
ATOM 1690 C C . TYR A 1 218 ? 8.260 -4.695 -3.202 1.00 98.12 218 TYR A C 1
ATOM 1692 O O . TYR A 1 218 ? 9.179 -3.882 -3.141 1.00 98.12 218 TYR A O 1
ATOM 1700 N N . THR A 1 219 ? 7.850 -5.213 -4.349 1.00 97.75 219 THR A N 1
ATOM 1701 C CA . THR A 1 219 ? 8.369 -4.870 -5.675 1.00 97.75 219 THR A CA 1
ATOM 1702 C C . THR A 1 219 ? 7.228 -4.286 -6.495 1.00 97.75 219 THR A C 1
ATOM 1704 O O . THR A 1 219 ? 6.103 -4.779 -6.410 1.00 97.75 219 THR A O 1
ATOM 1707 N N . TRP A 1 220 ? 7.490 -3.252 -7.290 1.00 97.75 220 TRP A N 1
ATOM 1708 C CA . TRP A 1 220 ? 6.499 -2.775 -8.252 1.00 97.75 220 TRP A CA 1
ATOM 1709 C C . TRP A 1 220 ? 6.463 -3.728 -9.447 1.00 97.75 220 TRP A C 1
ATOM 1711 O O . TRP A 1 220 ? 7.507 -4.064 -9.998 1.00 97.75 220 TRP A O 1
ATOM 1721 N N . LEU A 1 221 ? 5.277 -4.172 -9.848 1.00 96.38 221 LEU A N 1
ATOM 1722 C CA . LEU A 1 221 ? 5.072 -4.904 -11.090 1.00 96.38 221 LEU A CA 1
ATOM 1723 C C . LEU A 1 221 ? 4.602 -3.920 -12.160 1.00 96.38 221 LEU A C 1
ATOM 1725 O O . LEU A 1 221 ? 3.436 -3.528 -12.201 1.00 96.38 221 LEU A O 1
ATOM 1729 N N . LYS A 1 222 ? 5.532 -3.484 -13.009 1.00 92.94 222 LYS A N 1
ATOM 1730 C CA . LYS A 1 222 ? 5.241 -2.570 -14.109 1.00 92.94 222 LYS A CA 1
ATOM 1731 C C . LYS A 1 222 ? 4.559 -3.339 -15.236 1.00 92.94 222 LYS A C 1
ATOM 1733 O O . LYS A 1 222 ? 5.088 -4.337 -15.713 1.00 92.94 222 LYS A O 1
ATOM 1738 N N . LEU A 1 223 ? 3.409 -2.844 -15.678 1.00 86.88 223 LEU A N 1
ATOM 1739 C CA . LEU A 1 223 ? 2.767 -3.297 -16.909 1.00 86.88 223 LEU A CA 1
ATOM 1740 C C . LEU A 1 223 ? 3.584 -2.785 -18.105 1.00 86.88 223 LEU A C 1
ATOM 1742 O O . LEU A 1 223 ? 3.757 -1.570 -18.258 1.00 86.88 223 LEU A O 1
ATOM 1746 N N . GLU A 1 224 ? 4.092 -3.679 -18.954 1.00 70.62 224 GLU A N 1
ATOM 1747 C CA . GLU A 1 224 ? 4.714 -3.285 -20.227 1.00 70.62 224 GLU A CA 1
ATOM 1748 C C . GLU A 1 224 ? 3.626 -2.949 -21.255 1.00 70.62 224 GLU A C 1
ATOM 1750 O O . GLU A 1 224 ? 3.173 -3.749 -22.063 1.00 70.62 224 GLU A O 1
ATOM 1755 N N . GLY A 1 225 ? 3.135 -1.713 -21.166 1.00 53.19 225 GLY A N 1
ATOM 1756 C CA . GLY A 1 225 ? 1.999 -1.238 -21.950 1.00 53.19 225 GLY A CA 1
ATOM 1757 C C . GLY A 1 225 ? 2.321 -0.220 -23.035 1.00 53.19 225 GLY A C 1
ATOM 1758 O O . GLY A 1 225 ? 1.389 0.227 -23.691 1.00 53.19 225 GLY A O 1
ATOM 1759 N N . GLU A 1 226 ? 3.579 0.169 -23.273 1.00 45.00 226 GLU A N 1
ATOM 1760 C CA . GLU A 1 226 ? 3.887 1.190 -24.296 1.00 45.00 226 GLU A CA 1
ATOM 1761 C C . GLU A 1 226 ? 3.513 0.730 -25.723 1.00 45.00 226 GLU A C 1
ATOM 1763 O O . GLU A 1 226 ? 3.152 1.554 -26.556 1.00 45.00 226 GLU A O 1
ATOM 1768 N N . SER A 1 227 ? 3.449 -0.581 -25.999 1.00 45.56 227 SER A N 1
ATOM 1769 C CA . SER A 1 227 ? 3.082 -1.096 -27.330 1.00 45.56 227 SER A CA 1
ATOM 1770 C C . SER A 1 227 ? 1.571 -1.184 -27.605 1.00 45.56 227 SER A C 1
ATOM 1772 O O . SER A 1 227 ? 1.196 -1.380 -28.763 1.00 45.56 227 SER A O 1
ATOM 1774 N N . ARG A 1 228 ? 0.684 -1.054 -26.605 1.00 45.00 228 ARG A N 1
ATOM 1775 C CA . ARG A 1 228 ? -0.776 -1.030 -26.844 1.00 45.00 228 ARG A CA 1
ATOM 1776 C C . ARG A 1 228 ? -1.386 0.362 -26.784 1.00 45.00 228 ARG A C 1
ATOM 1778 O O . ARG A 1 228 ? -2.404 0.556 -27.437 1.00 45.00 228 ARG A O 1
ATOM 1785 N N . TYR A 1 229 ? -0.753 1.336 -26.129 1.00 42.94 229 TYR A N 1
ATOM 1786 C CA . TYR A 1 229 ? -1.211 2.732 -26.186 1.00 42.94 229 TYR A CA 1
ATOM 1787 C C . TYR A 1 229 ? -1.192 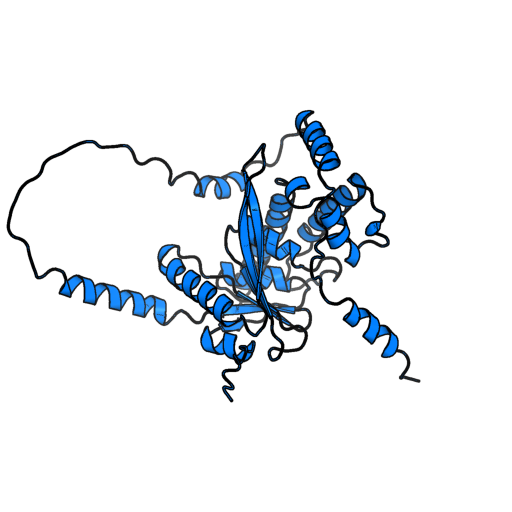3.307 -27.616 1.00 42.94 229 TYR A C 1
ATOM 1789 O O . TYR A 1 229 ? -2.093 4.066 -27.974 1.00 42.94 229 TYR A O 1
ATOM 1797 N N . ASP A 1 230 ? -0.239 2.890 -28.459 1.00 39.44 230 ASP A N 1
ATOM 1798 C CA . ASP A 1 230 ? -0.181 3.302 -29.870 1.00 39.44 230 ASP A CA 1
ATOM 1799 C C . ASP A 1 230 ? -0.964 2.373 -30.819 1.00 39.44 230 ASP A C 1
ATOM 1801 O O . ASP A 1 230 ? -1.502 2.839 -31.824 1.00 39.44 230 ASP A O 1
ATOM 1805 N N . GLN A 1 231 ? -1.120 1.082 -30.494 1.00 40.31 231 GLN A N 1
ATOM 1806 C CA . GLN A 1 231 ? -1.962 0.165 -31.284 1.00 40.31 231 GLN A CA 1
ATOM 1807 C C . GLN A 1 231 ? -3.465 0.404 -31.054 1.00 40.31 231 GLN A C 1
ATOM 1809 O O . GLN A 1 231 ? -4.245 0.311 -31.995 1.00 40.31 231 GLN A O 1
ATOM 1814 N N . LEU A 1 232 ? -3.899 0.806 -29.854 1.00 40.59 232 LEU A N 1
ATOM 1815 C CA . LEU A 1 232 ? -5.301 1.168 -29.590 1.00 40.59 232 LEU A CA 1
ATOM 1816 C C . LEU A 1 232 ? -5.731 2.455 -30.313 1.00 40.59 232 LEU A C 1
ATOM 1818 O O . LEU A 1 232 ? -6.906 2.601 -30.636 1.00 40.59 232 LEU A O 1
ATOM 1822 N N . LYS A 1 233 ? -4.794 3.347 -30.668 1.00 41.81 233 LYS A N 1
ATOM 1823 C CA . LYS A 1 233 ? -5.085 4.506 -31.531 1.00 41.81 233 LYS A CA 1
ATOM 1824 C C . LYS A 1 233 ? -5.319 4.131 -33.000 1.00 41.81 233 LYS A C 1
ATOM 1826 O O . LYS A 1 233 ? -6.009 4.874 -33.693 1.00 41.81 233 LYS A O 1
ATOM 1831 N N . SER A 1 234 ? -4.782 3.010 -33.495 1.00 36.00 234 SER A N 1
ATOM 1832 C CA . SER A 1 234 ? -4.949 2.607 -34.904 1.00 36.00 234 SER A CA 1
ATOM 1833 C C . SER A 1 234 ? -6.203 1.762 -35.163 1.00 36.00 234 SER A C 1
ATOM 1835 O O . SER A 1 234 ? -6.752 1.813 -36.266 1.00 36.00 234 SER A O 1
ATOM 1837 N N . PHE A 1 235 ? -6.718 1.053 -34.151 1.00 30.81 235 PHE A N 1
ATOM 1838 C CA . PHE A 1 235 ? -7.962 0.284 -34.280 1.00 30.81 235 PHE A CA 1
ATOM 1839 C C . PHE A 1 235 ? -9.217 1.172 -34.309 1.00 30.81 235 PHE A C 1
ATOM 1841 O O . PHE A 1 235 ? -10.129 0.905 -35.088 1.00 30.81 235 PHE A O 1
ATOM 1848 N N . VAL A 1 236 ? -9.229 2.290 -33.572 1.00 40.41 236 VAL A N 1
ATOM 1849 C CA . VAL A 1 236 ? -10.392 3.202 -33.536 1.00 40.41 236 VAL A CA 1
ATOM 1850 C C . VAL A 1 236 ? -10.555 4.005 -34.840 1.00 40.41 236 VAL A C 1
ATOM 1852 O O . VAL A 1 236 ? -11.671 4.369 -35.197 1.00 40.41 236 VAL A O 1
ATOM 1855 N N . SER A 1 237 ? -9.491 4.214 -35.624 1.00 38.81 237 SER A N 1
ATOM 1856 C CA . SER A 1 237 ? -9.608 4.884 -36.935 1.00 38.81 237 SER A CA 1
ATOM 1857 C C . SER A 1 237 ? -10.145 3.985 -38.053 1.00 38.81 237 SER A C 1
ATOM 1859 O O . SER A 1 237 ? -10.649 4.503 -39.045 1.00 38.81 237 SER A O 1
ATOM 1861 N N . THR A 1 238 ? -10.072 2.656 -37.917 1.00 33.91 238 THR A N 1
ATOM 1862 C CA . THR A 1 238 ? -10.460 1.743 -39.009 1.00 33.91 238 THR A CA 1
ATOM 1863 C C . THR A 1 238 ? -11.921 1.292 -38.900 1.00 33.91 238 THR A C 1
ATOM 1865 O O . THR A 1 238 ? -12.577 1.107 -39.922 1.00 33.91 238 THR A O 1
ATOM 1868 N N . GLU A 1 239 ? -12.490 1.202 -37.693 1.00 33.03 239 GLU A N 1
ATOM 1869 C CA . GLU A 1 239 ? -13.912 0.851 -37.519 1.00 33.03 239 GLU A CA 1
ATOM 1870 C C . GLU A 1 239 ? -14.863 2.048 -37.713 1.00 33.03 239 GLU A C 1
ATOM 1872 O O . GLU A 1 239 ? -15.984 1.868 -38.189 1.00 33.03 239 GLU A O 1
ATOM 1877 N N . VAL A 1 240 ? -14.403 3.285 -37.479 1.00 34.41 240 VAL A N 1
ATOM 1878 C CA . VAL A 1 240 ? -15.211 4.503 -37.708 1.00 34.41 240 VAL A CA 1
ATOM 1879 C C . VAL A 1 240 ? -15.351 4.845 -39.203 1.00 34.41 240 VAL A C 1
ATOM 1881 O O . VAL A 1 240 ? -16.319 5.489 -39.597 1.00 34.41 240 VAL A O 1
ATOM 1884 N N . GLN A 1 241 ? -14.460 4.357 -40.074 1.00 33.94 241 GLN A N 1
ATOM 1885 C CA . GLN A 1 241 ? -14.584 4.538 -41.531 1.00 33.94 241 GLN A CA 1
ATOM 1886 C C . GLN A 1 241 ? -15.429 3.467 -42.231 1.00 33.94 241 GLN A C 1
ATOM 1888 O O . GLN A 1 241 ? -15.885 3.697 -43.350 1.00 33.94 241 GLN A O 1
ATOM 1893 N N . ILE A 1 242 ? -15.687 2.327 -41.583 1.00 35.09 242 ILE A N 1
ATOM 1894 C CA . ILE A 1 242 ? -16.522 1.257 -42.152 1.00 35.09 242 ILE A CA 1
ATOM 1895 C C . ILE A 1 242 ? -18.005 1.460 -41.793 1.00 35.09 242 ILE A C 1
ATOM 1897 O O . ILE A 1 242 ? -18.872 1.030 -42.546 1.00 35.09 242 ILE A O 1
ATOM 1901 N N . MET A 1 243 ? -18.317 2.195 -40.717 1.00 34.97 243 MET A N 1
ATOM 1902 C CA . MET A 1 243 ? -19.701 2.487 -40.306 1.00 34.97 243 MET A CA 1
ATOM 1903 C C . MET A 1 243 ? -20.262 3.833 -40.799 1.00 34.97 243 MET A C 1
ATOM 1905 O O . MET A 1 243 ? -21.434 4.112 -40.573 1.00 34.97 243 MET A O 1
ATOM 1909 N N . ALA A 1 244 ? -19.468 4.653 -41.498 1.00 33.16 244 ALA A N 1
ATOM 1910 C CA . ALA A 1 244 ? -19.895 5.961 -42.019 1.00 33.16 244 ALA A CA 1
ATOM 1911 C C . ALA A 1 244 ? -20.346 5.951 -43.498 1.00 33.16 244 ALA A C 1
ATOM 1913 O O . ALA A 1 244 ? -20.628 7.012 -44.046 1.00 33.16 244 ALA A O 1
ATOM 1914 N N . ASN A 1 245 ? -20.408 4.783 -44.152 1.00 35.72 245 ASN A N 1
ATOM 1915 C CA . ASN A 1 245 ? -20.762 4.673 -45.576 1.00 35.72 245 ASN A CA 1
ATOM 1916 C C . ASN A 1 245 ? -22.116 4.019 -45.867 1.00 35.72 245 ASN A C 1
ATOM 1918 O O . ASN A 1 245 ? -22.463 3.900 -47.039 1.00 35.72 245 ASN A O 1
ATOM 1922 N N . ASP A 1 246 ? -22.901 3.658 -44.853 1.00 38.34 246 ASP A N 1
ATOM 1923 C CA . ASP A 1 246 ? -24.267 3.189 -45.073 1.00 38.34 246 ASP A CA 1
ATOM 1924 C C . ASP A 1 246 ? -25.257 4.006 -44.247 1.00 38.34 246 ASP A C 1
ATOM 1926 O O . ASP A 1 246 ? -25.195 4.051 -43.022 1.00 38.34 246 ASP A O 1
ATOM 1930 N N . SER A 1 247 ? -26.206 4.598 -44.973 1.00 37.19 247 SER A N 1
ATOM 1931 C CA . SER A 1 247 ? -27.368 5.378 -44.538 1.00 37.19 247 SER A CA 1
ATOM 1932 C C . SER A 1 247 ? -27.126 6.822 -44.079 1.00 37.19 247 SER A C 1
ATOM 1934 O O . SER A 1 247 ? -26.961 7.108 -42.900 1.00 37.19 247 SER A O 1
ATOM 1936 N N . ASP A 1 248 ? -27.288 7.759 -45.021 1.00 31.38 248 ASP A N 1
ATOM 1937 C CA . ASP A 1 248 ? -28.075 8.952 -44.721 1.00 31.38 248 ASP A CA 1
ATOM 1938 C C . ASP A 1 248 ? -29.030 9.271 -45.880 1.00 31.38 248 ASP A C 1
ATOM 1940 O O . ASP A 1 248 ? -28.645 9.407 -47.044 1.00 31.38 248 ASP A O 1
ATOM 1944 N N . GLY A 1 249 ? -30.307 9.313 -45.523 1.00 29.12 249 GLY A N 1
ATOM 1945 C CA . GLY A 1 249 ? -31.444 9.693 -46.336 1.00 29.12 249 GLY A CA 1
ATOM 1946 C C . GLY A 1 249 ? -32.427 10.390 -45.406 1.00 29.12 249 GLY A C 1
ATOM 1947 O O . GLY A 1 249 ? -33.205 9.723 -44.737 1.00 29.12 249 GLY A O 1
ATOM 1948 N N . ASP A 1 250 ? -32.309 11.718 -45.359 1.00 29.73 250 ASP A N 1
ATOM 1949 C CA . ASP A 1 250 ? -33.283 12.746 -44.968 1.00 29.73 250 ASP A CA 1
ATOM 1950 C C . ASP A 1 250 ? -34.378 12.394 -43.930 1.00 29.73 250 ASP A C 1
ATOM 1952 O O . ASP A 1 250 ? -35.350 11.704 -44.235 1.00 29.73 250 ASP A O 1
ATOM 1956 N N . ALA A 1 251 ? -34.349 13.064 -42.766 1.00 30.48 251 ALA A N 1
ATOM 19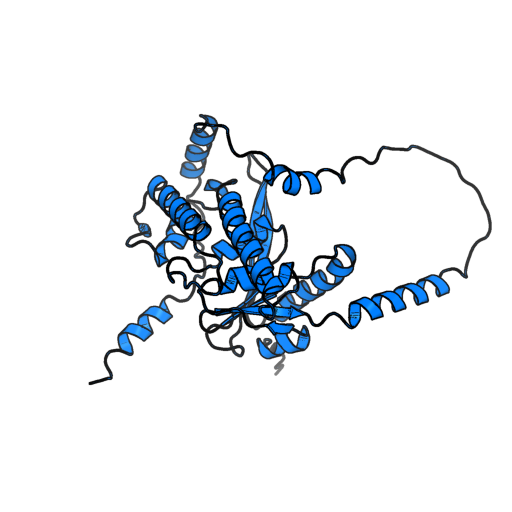57 C CA . ALA A 1 251 ? -35.219 14.226 -42.479 1.00 30.48 251 ALA A CA 1
ATOM 1958 C C . ALA A 1 251 ? -35.553 14.447 -40.977 1.00 30.48 251 ALA A C 1
ATOM 1960 O O . ALA A 1 251 ? -36.170 13.614 -40.323 1.00 30.48 251 ALA A O 1
ATOM 1961 N N . LYS A 1 252 ? -35.316 15.700 -40.547 1.00 29.81 252 LYS A N 1
ATOM 1962 C CA . LYS A 1 252 ? -36.109 16.567 -39.633 1.00 29.81 252 LYS A CA 1
ATOM 1963 C C . LYS A 1 252 ? -36.212 16.279 -38.111 1.00 29.81 252 LYS A C 1
ATOM 1965 O O . LYS A 1 252 ? -36.981 15.452 -37.643 1.00 29.81 252 LYS A O 1
ATOM 1970 N N . MET A 1 253 ? -35.555 17.182 -37.368 1.00 31.91 253 MET A N 1
ATOM 1971 C CA . MET A 1 253 ? -35.853 17.739 -36.021 1.00 31.91 253 MET A CA 1
ATOM 1972 C C . MET A 1 253 ? -37.314 18.269 -35.866 1.00 31.91 253 MET A C 1
ATOM 1974 O O . MET A 1 253 ? -37.934 18.475 -36.915 1.00 31.91 253 MET A O 1
ATOM 1978 N N . PRO A 1 254 ? -37.858 18.624 -34.657 1.00 35.81 254 PRO A N 1
ATOM 1979 C CA . PRO A 1 254 ? -37.148 19.272 -33.525 1.00 35.81 254 PRO A CA 1
ATOM 1980 C C . PRO A 1 254 ? -37.579 18.990 -32.049 1.00 35.81 254 PRO A C 1
ATOM 1982 O O . PRO A 1 254 ? -38.708 18.608 -31.770 1.00 35.81 254 PRO A O 1
ATOM 1985 N N . LEU A 1 255 ? -36.639 19.345 -31.147 1.00 29.55 255 LEU A N 1
ATOM 1986 C CA . LEU A 1 255 ? -36.731 19.974 -29.801 1.00 29.55 255 LEU A CA 1
ATOM 1987 C C . LEU A 1 255 ? -37.617 19.361 -28.700 1.00 29.55 255 LEU A C 1
ATOM 1989 O O . LEU A 1 255 ? -38.825 19.368 -28.870 1.00 29.55 255 LEU A O 1
ATOM 1993 N N . VAL A 1 256 ? -37.025 19.066 -27.522 1.00 26.77 256 VAL A N 1
ATOM 1994 C CA . VAL A 1 256 ? -37.426 19.590 -26.185 1.00 26.77 256 VAL A CA 1
ATOM 1995 C C . VAL A 1 256 ? -36.251 19.472 -25.173 1.00 26.77 256 VAL A C 1
ATOM 1997 O O . VAL A 1 256 ? -35.661 18.408 -25.026 1.00 26.77 256 VAL A O 1
ATOM 2000 N N . GLU A 1 257 ? -35.989 20.606 -24.507 1.00 25.84 257 GLU A N 1
ATOM 2001 C CA . GLU A 1 257 ? -35.358 20.897 -23.196 1.00 25.84 257 GLU A CA 1
ATOM 2002 C C . GLU A 1 257 ? -33.896 20.539 -22.866 1.00 25.84 257 GLU A C 1
ATOM 2004 O O . GLU A 1 257 ? -33.516 19.414 -22.556 1.00 25.84 257 GLU A O 1
ATOM 2009 N N . GLU A 1 258 ? -33.112 21.618 -22.794 1.00 30.81 258 GLU A N 1
ATOM 2010 C CA . GLU A 1 258 ? -31.835 21.753 -22.100 1.00 30.81 258 GLU A CA 1
ATOM 2011 C C . GLU A 1 258 ? -32.006 21.630 -20.572 1.00 30.81 258 GLU A C 1
ATOM 2013 O O . GLU A 1 258 ? -32.903 22.231 -19.979 1.00 30.81 258 GLU A O 1
ATOM 2018 N N . CYS A 1 259 ? -31.083 20.924 -19.915 1.00 22.80 259 CYS A N 1
ATOM 2019 C CA . CYS A 1 259 ? -30.795 21.077 -18.487 1.00 22.80 259 CYS A CA 1
ATOM 2020 C C . CYS A 1 259 ? -29.272 21.174 -18.277 1.00 22.80 259 CYS A C 1
ATOM 2022 O O . CYS A 1 259 ? -28.515 20.557 -19.030 1.00 22.80 259 CYS A O 1
ATOM 2024 N N . PRO A 1 260 ? -28.801 21.964 -17.295 1.00 26.36 260 PRO A N 1
ATOM 2025 C CA . PRO A 1 260 ? -27.432 22.457 -17.264 1.00 26.36 260 PRO A CA 1
ATOM 2026 C C . PRO A 1 260 ? -26.445 21.416 -16.727 1.00 26.36 260 PRO A C 1
ATOM 2028 O O . PRO A 1 260 ? -26.663 20.793 -15.688 1.00 26.36 260 PRO A O 1
ATOM 2031 N N . HIS A 1 261 ? -25.314 21.284 -17.420 1.00 28.80 261 HIS A N 1
ATOM 2032 C CA . HIS A 1 261 ? -24.130 20.591 -16.927 1.00 28.80 261 HIS A CA 1
ATOM 2033 C C . HIS A 1 261 ? -23.449 21.414 -15.823 1.00 28.80 261 HIS A C 1
ATOM 2035 O O . HIS A 1 261 ? -22.641 22.293 -16.099 1.00 28.80 261 HIS A O 1
ATOM 2041 N N . GLU A 1 262 ? -23.708 21.066 -14.568 1.00 34.16 262 GLU A N 1
ATOM 2042 C CA . GLU A 1 262 ? -22.813 21.351 -13.445 1.00 34.16 262 GLU A CA 1
ATOM 2043 C C . GLU A 1 262 ? -22.613 20.055 -12.658 1.00 34.16 262 GLU A C 1
ATOM 2045 O O . GLU A 1 262 ? -23.580 19.523 -12.122 1.00 34.16 262 GLU A O 1
ATOM 2050 N N . ASN A 1 263 ? -21.377 19.531 -12.628 1.00 31.36 263 ASN A N 1
ATOM 2051 C CA . ASN A 1 263 ? -20.763 18.747 -11.529 1.00 31.36 263 ASN A CA 1
ATOM 2052 C C . ASN A 1 263 ? -19.561 17.882 -11.985 1.00 31.36 263 ASN A C 1
ATOM 2054 O O . ASN A 1 263 ? -19.383 16.762 -11.519 1.00 31.36 263 ASN A O 1
ATOM 2058 N N . THR A 1 264 ? -18.673 18.400 -12.835 1.00 31.94 264 THR A N 1
ATOM 2059 C CA . THR A 1 264 ? -17.308 17.845 -12.993 1.00 31.94 264 THR A CA 1
ATOM 2060 C C . THR A 1 264 ? -16.246 18.630 -12.214 1.00 31.94 264 THR A C 1
ATOM 2062 O O . THR A 1 264 ? -15.118 18.174 -12.089 1.00 31.94 264 THR A O 1
ATOM 2065 N N . ALA A 1 265 ? -16.611 19.752 -11.586 1.00 28.88 265 ALA A N 1
ATOM 2066 C CA . ALA A 1 265 ? -15.672 20.637 -10.892 1.00 28.88 265 ALA A CA 1
ATOM 2067 C C . ALA A 1 265 ? -15.392 20.287 -9.412 1.00 28.88 265 ALA A C 1
ATOM 2069 O O . ALA A 1 265 ? -14.615 20.990 -8.776 1.00 28.88 265 ALA A O 1
ATOM 2070 N N . LYS A 1 266 ? -16.008 19.237 -8.838 1.00 34.28 266 LYS A N 1
ATOM 2071 C CA . LYS A 1 266 ? -15.920 18.937 -7.386 1.00 34.28 266 LYS A CA 1
ATOM 2072 C C . LYS A 1 266 ? -14.838 17.928 -6.982 1.00 34.28 266 LYS A C 1
ATOM 2074 O O . LYS A 1 266 ? -14.443 17.908 -5.822 1.00 34.28 266 LYS A O 1
ATOM 2079 N N . ALA A 1 267 ? -14.340 17.110 -7.910 1.00 31.45 267 ALA A N 1
ATOM 2080 C CA . ALA A 1 267 ? -13.286 16.132 -7.610 1.00 31.45 267 ALA A CA 1
ATOM 2081 C C . ALA A 1 267 ? -11.875 16.753 -7.663 1.00 31.45 267 ALA A C 1
ATOM 2083 O O . ALA A 1 267 ? -10.992 16.365 -6.903 1.00 31.45 267 ALA A O 1
ATOM 2084 N N . GLU A 1 268 ? -11.675 17.779 -8.494 1.00 29.38 268 GLU A N 1
ATOM 2085 C CA . GLU A 1 268 ? -10.411 18.528 -8.560 1.00 29.38 268 GLU A CA 1
ATOM 2086 C C . GLU A 1 268 ? -10.217 19.455 -7.345 1.00 29.38 268 GLU A C 1
ATOM 2088 O O . GLU A 1 268 ? -9.087 19.756 -6.960 1.00 29.38 268 GLU A O 1
ATOM 2093 N N . THR A 1 269 ? -11.306 19.846 -6.673 1.00 31.33 269 THR A N 1
ATOM 2094 C CA . THR A 1 269 ? -11.267 20.739 -5.504 1.00 31.33 269 THR A CA 1
ATOM 2095 C C . THR A 1 269 ? -10.738 20.054 -4.245 1.00 31.33 269 THR A C 1
ATOM 2097 O O . THR A 1 269 ? -10.138 20.717 -3.412 1.00 31.33 269 THR A O 1
ATOM 2100 N N . VAL A 1 270 ? -10.884 18.733 -4.094 1.00 35.28 270 VAL A N 1
ATOM 2101 C CA . VAL A 1 270 ? -10.400 18.024 -2.890 1.00 35.28 270 VAL A CA 1
ATOM 2102 C C . VAL A 1 270 ? -8.868 17.956 -2.865 1.00 35.28 270 VAL A C 1
ATOM 2104 O O . VAL A 1 270 ? -8.256 18.160 -1.820 1.00 35.28 270 VAL A O 1
ATOM 2107 N N . ILE A 1 271 ? -8.232 17.765 -4.027 1.00 33.44 271 ILE A N 1
ATOM 2108 C CA . ILE A 1 271 ? -6.765 17.771 -4.159 1.00 33.44 271 ILE A CA 1
ATOM 2109 C C . ILE A 1 271 ? -6.208 19.198 -4.008 1.00 33.44 271 ILE A C 1
ATOM 2111 O O . ILE A 1 271 ? -5.120 19.375 -3.459 1.00 33.44 271 ILE A O 1
ATOM 2115 N N . ALA A 1 272 ? -6.962 20.217 -4.439 1.00 30.84 272 ALA A N 1
ATOM 2116 C CA . ALA A 1 272 ? -6.601 21.623 -4.256 1.00 30.84 272 ALA A CA 1
ATOM 2117 C C . ALA A 1 272 ? -6.797 22.117 -2.806 1.00 30.84 272 ALA A C 1
ATOM 2119 O O . ALA A 1 272 ? -5.989 22.903 -2.326 1.00 30.84 272 ALA A O 1
ATOM 2120 N N . ASN A 1 273 ? -7.797 21.615 -2.075 1.00 32.56 273 ASN A N 1
ATOM 2121 C CA . ASN A 1 273 ? -8.088 22.047 -0.701 1.00 32.56 273 ASN A CA 1
ATOM 2122 C C . ASN A 1 273 ? -7.114 21.473 0.342 1.00 32.56 273 ASN A C 1
ATOM 2124 O O . ASN A 1 273 ? -6.882 22.098 1.372 1.00 32.56 273 ASN A O 1
ATOM 2128 N N . ILE A 1 274 ? -6.449 20.346 0.057 1.00 38.22 274 ILE A N 1
ATOM 2129 C CA . ILE A 1 274 ? -5.348 19.829 0.898 1.00 38.22 274 ILE A CA 1
ATOM 2130 C C . ILE A 1 274 ? -4.121 20.773 0.868 1.00 38.22 274 ILE A C 1
ATOM 2132 O O . ILE A 1 274 ? -3.210 20.642 1.683 1.00 38.22 274 ILE A O 1
ATOM 2136 N N . LEU A 1 275 ? -4.087 21.758 -0.040 1.00 37.16 275 LEU A N 1
ATOM 2137 C CA . LEU A 1 275 ? -3.010 22.744 -0.132 1.00 37.16 275 LEU A CA 1
ATOM 2138 C C . LEU A 1 275 ? -3.242 24.028 0.685 1.00 37.16 275 LEU A C 1
ATOM 2140 O O . LEU A 1 275 ? -2.366 24.891 0.613 1.00 37.16 275 LEU A O 1
ATOM 2144 N N . GLN A 1 276 ? -4.343 24.192 1.442 1.00 31.80 276 GLN A N 1
ATOM 2145 C CA . GLN A 1 276 ? -4.633 25.512 2.032 1.00 31.80 276 GLN A CA 1
ATOM 2146 C C . GLN A 1 276 ? -5.035 25.623 3.514 1.00 31.80 276 GLN A C 1
ATOM 2148 O O . GLN A 1 276 ? -5.033 26.751 3.992 1.00 31.80 276 GLN A O 1
ATOM 2153 N N . GLU A 1 277 ? -5.285 24.564 4.289 1.00 31.47 277 GLU A N 1
ATOM 2154 C CA . GLU A 1 277 ? -5.718 24.752 5.694 1.00 31.47 277 GLU A CA 1
ATOM 2155 C C . GLU A 1 277 ? -5.010 23.806 6.680 1.00 31.47 277 GLU A C 1
ATOM 2157 O O . GLU A 1 277 ? -5.510 22.746 7.043 1.00 31.47 277 GLU A O 1
ATOM 2162 N N . ASP A 1 278 ? -3.825 24.231 7.130 1.00 34.81 278 ASP A N 1
ATOM 2163 C CA . ASP A 1 278 ? -3.433 24.072 8.534 1.00 34.81 278 ASP A CA 1
ATOM 2164 C C . ASP A 1 278 ? -4.070 25.236 9.321 1.00 34.81 278 ASP A C 1
ATOM 2166 O O . ASP A 1 278 ? -4.040 26.371 8.845 1.00 34.81 278 ASP A O 1
ATOM 2170 N N . LEU A 1 279 ? -4.528 24.948 10.546 1.00 33.06 279 LEU A N 1
ATOM 2171 C CA . LEU A 1 279 ? -5.182 25.818 11.545 1.00 33.06 279 LEU A CA 1
ATOM 2172 C C . LEU A 1 279 ? -6.709 25.983 11.416 1.00 33.06 279 LEU A C 1
ATOM 2174 O O . LEU A 1 279 ? -7.182 26.862 10.710 1.00 33.06 279 LEU A O 1
ATOM 2178 N N . GLU A 1 280 ? -7.468 25.228 12.221 1.00 27.94 280 GLU A N 1
ATOM 2179 C CA . GLU A 1 280 ? -8.201 25.776 13.383 1.00 27.94 280 GLU A CA 1
ATOM 2180 C C . GLU A 1 280 ? -8.862 24.653 14.223 1.00 27.94 280 GLU A C 1
ATOM 2182 O O . GLU A 1 280 ? -9.320 23.636 13.708 1.00 27.94 280 GLU A O 1
ATOM 2187 N N . ASP A 1 281 ? -8.818 24.828 15.547 1.00 39.66 281 ASP A N 1
ATOM 2188 C CA . ASP A 1 281 ? -9.237 23.918 16.625 1.00 39.66 281 ASP A CA 1
ATOM 2189 C C . ASP A 1 281 ? -10.619 23.258 16.457 1.00 39.66 281 ASP A C 1
ATOM 2191 O O . ASP A 1 281 ? -11.583 23.929 16.093 1.00 39.66 281 ASP A O 1
ATOM 2195 N N . SER A 1 282 ? -10.790 22.011 16.933 1.00 34.31 282 SER A N 1
ATOM 2196 C CA . SER A 1 282 ? -12.083 21.629 17.526 1.00 34.31 282 SER A CA 1
ATOM 2197 C C . SER A 1 282 ? -12.064 20.379 18.412 1.00 34.31 282 SER A C 1
ATOM 2199 O O . SER A 1 282 ? -11.620 19.297 18.036 1.00 34.31 282 SER A O 1
ATOM 2201 N N . VAL A 1 283 ? -12.609 20.568 19.610 1.00 41.94 283 VAL A N 1
ATOM 2202 C CA . VAL A 1 283 ? -12.951 19.586 20.639 1.00 41.94 283 VAL A CA 1
ATOM 2203 C C . VAL A 1 283 ? -14.110 18.701 20.158 1.00 41.94 283 VAL A C 1
ATOM 2205 O O . VAL A 1 283 ? -15.104 19.219 19.658 1.00 41.94 283 VAL A O 1
ATOM 2208 N N . LEU A 1 284 ? -14.006 17.382 20.372 1.00 39.16 284 LEU A N 1
ATOM 2209 C CA . LEU A 1 284 ? -15.048 16.393 20.045 1.00 39.16 284 LEU A CA 1
ATOM 2210 C C . LEU A 1 284 ? -16.442 16.830 20.533 1.00 39.16 284 LEU A C 1
ATOM 2212 O O . LEU A 1 284 ? -16.648 17.152 21.711 1.00 39.16 284 LEU A O 1
ATOM 2216 N N . THR A 1 285 ? -17.407 16.786 19.624 1.00 50.25 285 THR A N 1
ATOM 2217 C CA . THR A 1 285 ? -18.803 17.175 19.839 1.00 50.25 285 THR A CA 1
ATOM 2218 C C . THR A 1 285 ? -19.579 16.102 20.617 1.00 50.25 285 THR A C 1
ATOM 2220 O O . THR A 1 285 ? -19.214 14.926 20.637 1.00 50.25 285 THR A O 1
ATOM 2223 N N . GLU A 1 286 ? -20.677 16.477 21.288 1.00 36.06 286 GLU A N 1
ATOM 2224 C CA . GLU A 1 286 ? -21.547 15.525 22.014 1.00 36.06 286 GLU A CA 1
ATOM 2225 C C . GLU A 1 286 ? -22.103 14.410 21.113 1.00 36.06 286 GLU A C 1
ATOM 2227 O O . GLU A 1 286 ? -22.284 13.284 21.567 1.00 36.06 286 GLU A O 1
ATOM 2232 N N . ARG A 1 287 ? -22.255 14.681 19.813 1.00 39.62 287 ARG A N 1
ATOM 2233 C CA . ARG A 1 287 ? -22.728 13.716 18.816 1.00 39.62 287 ARG A CA 1
ATOM 2234 C C . ARG A 1 287 ? -21.748 12.560 18.590 1.00 39.62 287 ARG A C 1
ATOM 2236 O O . ARG A 1 287 ? -22.169 11.414 18.493 1.00 39.62 287 ARG A O 1
ATOM 2243 N N . GLU A 1 288 ? -20.447 12.841 18.594 1.00 43.62 288 GLU A N 1
ATOM 2244 C CA . GLU A 1 288 ? -19.396 11.816 18.471 1.00 43.62 288 GLU A CA 1
ATOM 2245 C C . GLU A 1 288 ? -19.305 10.937 19.735 1.00 43.62 288 GLU A C 1
ATOM 2247 O O . GLU A 1 288 ? -18.829 9.802 19.686 1.00 43.62 288 GLU A O 1
ATOM 2252 N N . ARG A 1 289 ? -19.809 11.431 20.877 1.00 44.56 289 ARG A N 1
ATOM 2253 C CA . ARG A 1 289 ? -19.943 10.656 22.121 1.00 44.56 289 ARG A CA 1
ATOM 2254 C C . ARG A 1 289 ? -21.132 9.693 22.091 1.00 44.56 289 ARG A C 1
ATOM 2256 O O . ARG A 1 289 ? -20.997 8.573 22.584 1.00 44.56 289 ARG A O 1
ATOM 2263 N N . ASP A 1 290 ? -22.250 10.095 21.495 1.00 39.22 290 ASP A N 1
ATOM 2264 C CA . ASP A 1 290 ? -23.437 9.242 21.365 1.00 39.22 290 ASP A CA 1
ATOM 2265 C C . ASP A 1 290 ? -23.218 8.101 20.353 1.00 39.22 290 ASP A C 1
ATOM 2267 O O . ASP A 1 290 ? -23.635 6.966 20.595 1.00 39.22 290 ASP A O 1
ATOM 2271 N N . GLU A 1 291 ? -22.449 8.345 19.286 1.00 45.09 291 GLU A N 1
ATOM 2272 C CA . GLU A 1 291 ? -22.061 7.318 18.302 1.00 45.09 291 GLU A CA 1
ATOM 2273 C C . GLU A 1 291 ? -21.181 6.208 18.919 1.00 45.09 291 GLU A C 1
ATOM 2275 O O . GLU A 1 291 ? -21.336 5.024 18.605 1.00 45.09 291 GLU A O 1
ATOM 2280 N N . LEU A 1 292 ? -20.307 6.553 19.874 1.00 41.47 292 LEU A N 1
ATOM 2281 C CA . LEU A 1 292 ? -19.508 5.576 20.630 1.00 41.47 292 LEU A CA 1
ATOM 2282 C C . LEU A 1 292 ? -20.368 4.678 21.538 1.00 41.47 292 LEU A C 1
ATOM 2284 O O . LEU A 1 292 ? -20.027 3.511 21.756 1.00 41.47 292 LEU A O 1
ATOM 2288 N N . LEU A 1 293 ? -21.482 5.197 22.060 1.00 37.06 293 LEU A N 1
ATOM 2289 C CA . LEU A 1 293 ? -22.399 4.455 22.932 1.00 37.06 293 LEU A CA 1
ATOM 2290 C C . LEU A 1 293 ? -23.259 3.445 22.158 1.00 37.06 293 LEU A C 1
ATOM 2292 O O . LEU A 1 293 ? -23.548 2.369 22.685 1.00 37.06 293 LEU A O 1
ATOM 2296 N N . GLU A 1 294 ? -23.614 3.740 20.909 1.00 37.66 294 GLU A N 1
ATOM 2297 C CA . GLU A 1 294 ? -24.440 2.866 20.066 1.00 37.66 294 GLU A CA 1
ATOM 2298 C C . GLU A 1 294 ? -23.643 1.663 19.516 1.00 37.66 294 GLU A C 1
ATOM 2300 O O . GLU A 1 294 ? -24.103 0.516 19.562 1.00 37.66 294 GLU A O 1
ATOM 2305 N N . VAL A 1 295 ? -22.386 1.877 19.104 1.00 42.47 295 VAL A N 1
ATOM 2306 C CA . VAL A 1 295 ? -21.479 0.803 18.639 1.00 42.47 295 VAL A CA 1
ATOM 2307 C C . VAL A 1 295 ? -21.176 -0.208 19.754 1.00 42.47 295 VAL A C 1
ATOM 2309 O O . VAL A 1 295 ? -21.098 -1.419 19.514 1.00 42.47 295 VAL A O 1
ATOM 2312 N N . LEU A 1 296 ? -21.077 0.270 20.996 1.00 34.16 296 LEU A N 1
ATOM 2313 C CA . LEU A 1 296 ? -20.882 -0.551 22.192 1.00 34.16 296 LEU A CA 1
ATOM 2314 C C . LEU A 1 296 ? -22.055 -1.495 22.493 1.00 34.16 296 LEU A C 1
ATOM 2316 O O . LEU A 1 296 ? -21.848 -2.575 23.052 1.00 34.16 296 LEU A O 1
ATOM 2320 N N . GLN A 1 297 ? -23.276 -1.116 22.115 1.00 32.66 297 GLN A N 1
ATOM 2321 C CA . GLN A 1 297 ? -24.482 -1.895 22.403 1.00 32.66 297 GLN A CA 1
ATOM 2322 C C . GLN A 1 297 ? -24.752 -2.992 21.361 1.00 32.66 297 GLN A C 1
ATOM 2324 O O . GLN A 1 297 ? -25.353 -4.016 21.695 1.00 32.66 297 GLN A O 1
ATOM 2329 N N . HIS A 1 298 ? -24.251 -2.841 20.130 1.00 33.06 298 HIS A N 1
ATOM 2330 C CA . HIS A 1 298 ? -24.595 -3.727 19.009 1.00 33.06 298 HIS A CA 1
ATOM 2331 C C . HIS A 1 298 ? -23.466 -4.652 18.512 1.00 33.06 298 HIS A C 1
ATOM 2333 O O . HIS A 1 298 ? -23.718 -5.543 17.699 1.00 33.06 298 HIS A O 1
ATOM 2339 N N . GLY A 1 299 ? -22.245 -4.545 19.045 1.00 32.16 299 GLY A N 1
ATOM 2340 C CA . GLY A 1 299 ? -21.069 -5.314 18.600 1.00 32.16 299 GLY A CA 1
ATOM 2341 C C . GLY A 1 299 ? -21.051 -6.834 18.868 1.00 32.16 299 GLY A C 1
ATOM 2342 O O . GLY A 1 299 ? -20.020 -7.467 18.660 1.00 32.16 299 GLY A O 1
ATOM 2343 N N . LYS A 1 300 ? -22.142 -7.471 19.321 1.00 28.64 300 LYS A N 1
ATOM 2344 C CA . LYS A 1 300 ? -22.112 -8.886 19.764 1.00 28.64 300 LYS A CA 1
ATOM 2345 C C . LYS A 1 300 ? -22.100 -9.958 18.666 1.00 28.64 300 LYS A C 1
ATOM 2347 O O . LYS A 1 300 ? -21.937 -11.126 19.000 1.00 28.64 300 LYS A O 1
ATOM 2352 N N . ASN A 1 301 ? -22.217 -9.616 17.384 1.00 28.81 301 ASN A N 1
ATOM 2353 C CA . ASN A 1 301 ? -22.322 -10.619 16.318 1.00 28.81 301 ASN A CA 1
ATOM 2354 C C . ASN A 1 301 ? -21.354 -10.355 15.162 1.00 28.81 301 ASN A C 1
ATOM 2356 O O . ASN A 1 301 ? -21.762 -9.835 14.130 1.00 28.81 301 ASN A O 1
ATOM 2360 N N . ARG A 1 302 ? -20.086 -10.761 15.311 1.00 32.03 302 ARG A N 1
ATOM 2361 C CA . ARG A 1 302 ? -19.177 -11.070 14.188 1.00 32.03 302 ARG A CA 1
ATOM 2362 C C . ARG A 1 302 ? -18.010 -11.945 14.666 1.00 32.03 302 ARG A C 1
ATOM 2364 O O . ARG A 1 302 ? -16.876 -11.507 14.800 1.00 32.03 302 ARG A O 1
ATOM 2371 N N . GLN A 1 303 ? -18.294 -13.223 14.919 1.00 27.47 303 GLN A N 1
ATOM 2372 C CA . GLN A 1 303 ? -17.257 -14.257 14.968 1.00 27.47 303 GLN A CA 1
ATOM 2373 C C . GLN A 1 303 ? -16.947 -14.740 13.547 1.00 27.47 303 GLN A C 1
ATOM 2375 O O . GLN A 1 303 ? -17.428 -15.785 13.127 1.00 27.47 303 GLN A O 1
ATOM 2380 N N . GLN A 1 304 ? -16.137 -13.994 12.800 1.00 28.11 304 GLN A N 1
ATOM 2381 C CA . GLN A 1 304 ? -15.347 -14.573 11.714 1.00 28.11 304 GLN A CA 1
ATOM 2382 C C . GLN A 1 304 ? -13.942 -13.986 11.803 1.00 28.11 304 GLN A C 1
ATOM 2384 O O . GLN A 1 304 ? -13.745 -12.779 11.684 1.00 28.11 304 GLN A O 1
ATOM 2389 N N . LYS A 1 305 ? -12.979 -14.858 12.125 1.00 23.47 305 LYS A N 1
ATOM 2390 C CA . LYS A 1 305 ? -11.558 -14.524 12.217 1.00 23.47 305 LYS A CA 1
ATOM 2391 C C . LYS A 1 305 ? -11.086 -14.001 10.855 1.00 23.47 305 LYS A C 1
ATOM 2393 O O . LYS A 1 305 ? -11.235 -14.735 9.879 1.00 23.47 305 LYS A O 1
ATOM 2398 N N . PRO A 1 306 ? -10.455 -12.820 10.784 1.00 26.98 306 PRO A N 1
ATOM 2399 C CA . PRO A 1 306 ? -9.594 -12.500 9.658 1.00 26.98 306 PRO A CA 1
ATOM 2400 C C . PRO A 1 306 ? -8.494 -13.565 9.599 1.00 26.98 306 PRO A C 1
ATOM 2402 O O . PRO A 1 306 ? -7.867 -13.868 10.621 1.00 26.98 306 PRO A O 1
ATOM 2405 N N . HIS A 1 307 ? -8.273 -14.159 8.427 1.00 27.20 307 HIS A N 1
ATOM 2406 C CA . HIS A 1 307 ? -7.077 -14.954 8.171 1.00 27.20 307 HIS A CA 1
ATOM 2407 C C . HIS A 1 307 ? -5.880 -14.003 8.067 1.00 27.20 307 HIS A C 1
ATOM 2409 O O . HIS A 1 307 ? -5.412 -13.685 6.985 1.00 27.20 307 HIS A O 1
ATOM 2415 N N . MET A 1 308 ? -5.394 -13.545 9.222 1.00 32.53 308 MET A N 1
ATOM 2416 C CA . MET A 1 308 ? -4.023 -13.064 9.351 1.00 32.53 308 MET A CA 1
ATOM 2417 C C . MET A 1 308 ? -3.061 -14.197 8.988 1.00 32.53 308 MET A C 1
ATOM 2419 O O . MET A 1 308 ? -3.375 -15.373 9.207 1.00 32.53 308 MET A O 1
ATOM 2423 N N . PHE A 1 309 ? -1.888 -13.821 8.473 1.00 32.34 309 PHE A N 1
ATOM 2424 C CA . PHE A 1 309 ? -0.720 -14.683 8.298 1.00 32.34 309 PHE A CA 1
ATOM 2425 C C . PHE A 1 309 ? -0.653 -15.812 9.342 1.00 32.34 309 PHE A C 1
ATOM 2427 O O . PHE A 1 309 ? -0.865 -15.563 10.531 1.00 32.34 309 PHE A O 1
ATOM 2434 N N . PRO A 1 310 ? -0.345 -17.058 8.944 1.00 29.16 310 PRO A N 1
ATOM 2435 C CA . PRO A 1 310 ? -0.308 -18.157 9.891 1.00 29.16 310 PRO A CA 1
ATOM 2436 C C . PRO A 1 310 ? 0.766 -17.910 10.961 1.00 29.16 310 PRO A C 1
ATOM 2438 O O . PRO A 1 310 ? 1.959 -17.899 10.656 1.00 29.16 310 PRO A O 1
ATOM 2441 N N . ASP A 1 311 ? 0.332 -17.852 12.226 1.00 34.62 311 ASP A N 1
ATOM 2442 C CA . ASP A 1 311 ? 1.150 -17.877 13.458 1.00 34.62 311 ASP A CA 1
ATOM 2443 C C . ASP A 1 311 ? 2.223 -18.990 13.462 1.00 34.62 311 ASP A C 1
ATOM 2445 O O . ASP A 1 311 ? 3.171 -18.975 14.246 1.00 34.62 311 ASP A O 1
ATOM 2449 N N . LYS A 1 312 ? 2.116 -19.967 12.554 1.00 31.14 312 LYS A N 1
ATOM 2450 C CA . LYS A 1 312 ? 3.074 -21.062 12.389 1.00 31.14 312 LYS A CA 1
ATOM 2451 C C . LYS A 1 312 ? 4.475 -20.614 11.956 1.00 31.14 312 LYS A C 1
ATOM 2453 O O . LYS A 1 312 ? 5.430 -21.303 12.288 1.00 31.14 312 LYS A O 1
ATOM 2458 N N . ALA A 1 313 ? 4.624 -19.455 11.309 1.00 30.94 313 ALA A N 1
AT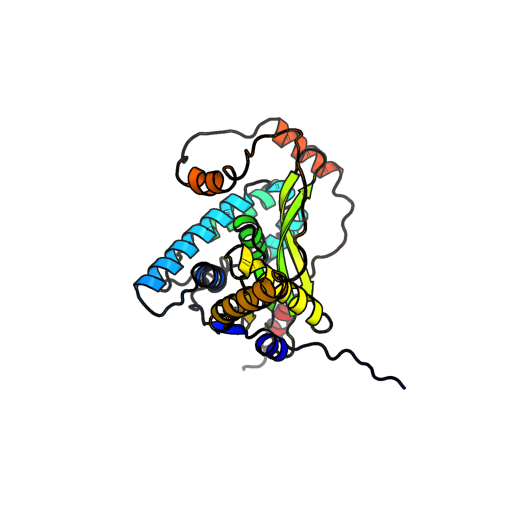OM 2459 C CA . ALA A 1 313 ? 5.950 -18.929 10.962 1.00 30.94 313 ALA A CA 1
ATOM 2460 C C . ALA A 1 313 ? 6.772 -18.489 12.195 1.00 30.94 313 ALA A C 1
ATOM 2462 O O . ALA A 1 313 ? 7.998 -18.443 12.129 1.00 30.94 313 ALA A O 1
ATOM 2463 N N . LEU A 1 314 ? 6.119 -18.213 13.332 1.00 29.23 314 LEU A N 1
ATOM 2464 C CA . LEU A 1 314 ? 6.791 -17.906 14.601 1.00 29.23 314 LEU A CA 1
ATOM 2465 C C . LEU A 1 314 ? 7.195 -19.167 15.382 1.00 29.23 314 LEU A C 1
ATOM 2467 O O . LEU A 1 314 ? 8.128 -19.109 16.182 1.00 29.23 314 LEU A O 1
ATOM 2471 N N . LEU A 1 315 ? 6.542 -20.309 15.141 1.00 26.89 315 LEU A N 1
ATOM 2472 C CA . LEU A 1 315 ? 6.831 -21.557 15.857 1.00 26.89 315 LEU A CA 1
ATOM 2473 C C . LEU A 1 315 ? 8.047 -22.303 15.274 1.00 26.89 315 LEU A C 1
ATOM 2475 O O . LEU A 1 315 ? 8.829 -22.880 16.030 1.00 26.89 315 LEU A O 1
ATOM 2479 N N . ASP A 1 316 ? 8.267 -22.208 13.959 1.00 29.94 316 ASP A N 1
ATOM 2480 C CA . ASP A 1 316 ? 9.411 -22.844 13.282 1.00 29.94 316 ASP A CA 1
ATOM 2481 C C . ASP A 1 316 ? 10.745 -22.100 13.532 1.00 29.94 316 ASP A C 1
ATOM 2483 O O . ASP A 1 316 ? 11.831 -22.651 13.344 1.00 29.94 316 ASP A O 1
ATOM 2487 N N . LEU A 1 317 ? 10.688 -20.865 14.049 1.00 31.09 317 LEU A N 1
ATOM 2488 C CA . LEU A 1 317 ? 11.863 -20.083 14.459 1.00 31.09 317 LEU A CA 1
ATOM 2489 C C . LEU A 1 317 ? 12.381 -20.463 15.857 1.00 31.09 317 LEU A C 1
ATOM 2491 O O . LEU A 1 317 ? 13.568 -20.302 16.136 1.00 31.09 317 LEU A O 1
ATOM 2495 N N . ALA A 1 318 ? 11.525 -21.020 16.720 1.00 28.61 318 ALA A N 1
ATOM 2496 C CA . ALA A 1 318 ? 11.923 -21.492 18.048 1.00 28.61 318 ALA A CA 1
ATOM 2497 C C . ALA A 1 318 ? 12.616 -22.868 18.008 1.00 28.61 318 ALA A C 1
ATOM 2499 O O . ALA A 1 318 ? 13.421 -23.179 18.883 1.00 28.61 318 ALA A O 1
ATOM 2500 N N . THR A 1 319 ? 12.354 -23.679 16.979 1.00 30.34 319 THR A N 1
ATOM 2501 C CA . THR A 1 319 ? 12.985 -24.999 16.790 1.00 30.34 319 THR A CA 1
ATOM 2502 C C . THR A 1 319 ? 14.279 -24.934 15.973 1.00 30.34 319 THR A C 1
ATOM 2504 O O . THR A 1 319 ? 15.160 -25.771 16.160 1.00 30.34 319 THR A O 1
ATOM 2507 N N . GLY A 1 320 ? 14.458 -23.911 15.130 1.00 26.16 320 GLY A N 1
ATOM 2508 C CA . GLY A 1 320 ? 15.685 -23.706 14.347 1.00 26.16 320 GLY A CA 1
ATOM 2509 C C . GLY A 1 320 ? 16.903 -23.213 15.143 1.00 26.16 320 GLY A C 1
ATOM 2510 O O . GLY A 1 320 ? 18.027 -23.321 14.660 1.00 26.16 320 GLY A O 1
ATOM 2511 N N . LEU A 1 321 ? 16.711 -22.714 16.369 1.00 29.12 321 LEU A N 1
ATOM 2512 C CA . LEU A 1 321 ? 17.784 -22.193 17.232 1.00 29.12 321 LEU A CA 1
ATOM 2513 C C . LEU A 1 321 ? 18.372 -23.230 18.213 1.00 29.12 321 LEU A C 1
ATOM 2515 O O . LEU A 1 321 ? 19.257 -22.884 18.988 1.00 29.12 321 LEU A O 1
ATOM 2519 N N . GLN A 1 322 ? 17.931 -24.496 18.172 1.00 30.47 322 GLN A N 1
ATOM 2520 C CA . GLN A 1 322 ? 18.463 -25.572 19.031 1.00 30.47 322 GLN A CA 1
ATOM 2521 C C . GLN A 1 322 ? 19.430 -26.547 18.335 1.00 30.47 322 GLN A C 1
ATOM 2523 O O . GLN A 1 322 ? 19.949 -27.438 18.997 1.00 30.47 322 GLN A O 1
ATOM 2528 N N . ASN A 1 323 ? 19.737 -26.365 17.044 1.00 29.69 323 ASN A N 1
ATOM 2529 C CA . ASN A 1 323 ? 20.608 -27.283 16.288 1.00 29.69 323 ASN A CA 1
ATOM 2530 C C . ASN A 1 323 ? 21.934 -26.668 15.809 1.00 29.69 323 ASN A C 1
ATOM 2532 O O . ASN A 1 323 ? 22.531 -27.158 14.855 1.00 29.69 323 ASN A O 1
ATOM 2536 N N . PHE A 1 324 ? 22.425 -25.633 16.490 1.00 30.50 324 PHE A N 1
ATOM 2537 C CA . PHE A 1 324 ? 23.829 -25.230 16.388 1.00 30.50 324 PHE A CA 1
ATOM 2538 C C . PHE A 1 324 ? 24.443 -25.125 17.786 1.00 30.50 324 PHE A C 1
ATOM 2540 O O . PHE A 1 324 ? 24.466 -24.073 18.423 1.00 30.50 324 PHE A O 1
ATOM 2547 N N . SER A 1 325 ? 24.918 -26.273 18.260 1.00 30.89 325 SER A N 1
ATOM 2548 C CA . SER A 1 325 ? 26.022 -26.440 19.206 1.00 30.89 325 SER A CA 1
ATOM 2549 C C . SER A 1 325 ? 26.905 -27.558 18.672 1.00 30.89 325 SER A C 1
ATOM 2551 O O . SER A 1 325 ? 26.325 -28.552 18.180 1.00 30.89 325 SER A O 1
#

Radius of gyration: 24.05 Å; chains: 1; bounding box: 63×66×73 Å

Sequence (325 aa):
MDISGSIGLSGYDVFKHCDLNPVQTPATGNCQFYGVAMAMLNKHFDSPANITAIENVTAKLKKGMNMAAQYGFEVEFPHDIRKVILRSHVKNAGELTIKESADQLKEHLEDMSTTSSKSTTFISRALWGSEVTLLLMAKLLEQPIYVVVAPRGLEHASYQIFKPIKKVTAAHELQSAGEDNYTCDKAQEWVKTLQQECNECSISGKLPIVLYYGSQHYTWLKLEGESRYDQLKSFVSTEVQIMANDSDGDAKMPLVEECPHENTAKAETVIANILQEDLEDSVLTERERDELLEVLQHGKNRQQKPHMFPDKALLDLATGLQNFS

Organism: NCBI:txid4795

Foldseek 3Di:
DDPPPLPFDFLVRLCVVQVWDWADDQPQLLQVLLLQLCQQVVAHPPDPVRQVSSLVSSLVLLQLLLVLCVFCVCVQQPQVNLLVVCPVPDDPSVPDDSVRSSVVVSVLSVVLSPDGSHSPHHDDPSSHDDVSSQFSSQLSVQAKAKEWECQPDRRFTKIKIKHWDWDDDPVDIDITIDMDIGGSSRVVVSSVVQVVVCVCCLVVVRHHFYWYDYVNGIITTDRPCPVVNVVVVVVVVPVVVVVPPDDDDDDDDDDDDDDDDDDPPPVVVVVVVVVDDDDDDDDDDVVVVVVVVVCVVPVPDDPDDDPDDDPVVVVVVVVVVPPDD

Secondary structure (DSSP, 8-state):
-------PPPHHHHHHHTTEEEEPPPSSS-HHHHHHHHHHHT--TTSHHHHHHHHHHHHHHHHHHHHHHHTTHHHHS-HHHHHHHHTTTSTTGGG--HHHHHHHHHHHHHHHHHS---TT-PPPGGGS--HHHHHHHHHHHTS-EEEEE-TT-GGG-EEEEEEEEEEE-SS-EEEEEEEEEE-GGGHHHHHHHHHHHHHHHHHH----EEEEEETTEEEEEEE--HHHHTHHHHHHHHHHHHSSSS-----------------SSSHHHHHHHTTT------PPPHHHHHHHHHHHHHTT--------S-THHHHHHHHTTSS--